Protein AF-A0A438HBS0-F1 (afdb_monomer)

Nearest PDB structures (foldseek):
  6cci-assembly1_A  TM=8.216E-01  e=2.694E-21  Arabidopsis thaliana
  6uv5-assembly1_C  TM=3.349E-01  e=3.599E+00  Homo sapiens
  6qfb-assembly2_D-3  TM=2.592E-01  e=2.214E+00  Homo sapiens
  6qfb-assembly1_A-2  TM=2.024E-01  e=2.353E+00  Homo sapiens

Sequence (304 aa):
MGNGKWVFTRGVLFIFVVVVCIGNAVGSGEKCDFFQGIWVRDETYPLYKAEECPFIEREFNCQRNGRMDDLYLKFRWQPQGCALQRFDGQDFLERFRGKSIMFIGDSLSRNQWQSLTCMLHASVPQAQYNVMRVGDVSTFTFMGGKLWKNIDMLIFNTWHWWNRRGPMQPWDYIQSGKKILKDMDRMIAFEEALTTWANWVDLNIDPTKSKVFFQGVSPSHYNKKSTLTIVKSVARAGMSLVQRTASTRRNPASFDIPGRSATGFGDGHPSMYGLGGPTGMDCSHWCLAGVPDTWNEILYNLIL

Secondary structure (DSSP, 8-state):
-------------------------PPTT----TTSEEEEE-TT--SS-GGG-TT--TTT-TTTTT----GGGSEEEEESSS-PPPP-HHHHHHHTTT-EEEEEESHHHHHHHHHHHHHHHHH-TT---EEEEETTEEEEESSSPPSSSS-SEEEEE--TTTT--GGG-S-S-EEETTEEES---HHHHHHHHHHHHHHHHHHH--TTT-EEEEE-PPP----SSSHHHHHHHHHHHHHHHHHHHHHTSSS--B--TTHHHHHT-GGGS-EEEEEEGGGEEESSS--SSSHHHHHHHHHHHTT-

Structure (mmCIF, N/CA/C/O backbone):
data_AF-A0A438HBS0-F1
#
_entry.id   AF-A0A438HBS0-F1
#
loop_
_atom_site.group_PDB
_atom_site.id
_atom_site.type_symbol
_atom_site.label_atom_id
_atom_site.label_alt_id
_atom_site.label_comp_id
_atom_site.label_asym_id
_atom_site.label_entity_id
_atom_site.label_seq_id
_atom_site.pdbx_PDB_ins_code
_atom_site.Cartn_x
_atom_site.Cartn_y
_atom_site.Cartn_z
_atom_site.occupancy
_atom_site.B_iso_or_equiv
_atom_site.auth_seq_id
_atom_site.auth_comp_id
_atom_site.auth_asym_id
_atom_site.auth_atom_id
_atom_site.pdbx_PDB_model_num
ATOM 1 N N . MET A 1 1 ? 18.012 -92.369 -19.214 1.00 46.44 1 MET A N 1
ATOM 2 C CA . MET A 1 1 ? 18.832 -91.399 -19.973 1.00 46.44 1 MET A CA 1
ATOM 3 C C . MET A 1 1 ? 17.933 -90.746 -21.007 1.00 46.44 1 MET A C 1
ATOM 5 O O . MET A 1 1 ? 17.458 -91.439 -21.893 1.00 46.44 1 MET A O 1
ATOM 9 N N . GLY A 1 2 ? 17.605 -89.465 -20.826 1.00 35.12 2 GLY A N 1
ATOM 10 C CA . GLY A 1 2 ? 16.635 -88.758 -21.663 1.00 35.12 2 GLY A CA 1
ATOM 11 C C . GLY A 1 2 ? 16.469 -87.296 -21.245 1.00 35.12 2 GLY A C 1
ATOM 12 O O . GLY A 1 2 ? 15.770 -87.005 -20.286 1.00 35.12 2 GLY A O 1
ATOM 13 N N . ASN A 1 3 ? 17.181 -86.425 -21.961 1.00 40.81 3 ASN A N 1
ATOM 14 C CA . ASN A 1 3 ? 16.898 -85.032 -22.330 1.00 40.81 3 ASN A CA 1
ATOM 15 C C . ASN A 1 3 ? 15.969 -84.171 -21.447 1.00 40.81 3 ASN A C 1
ATOM 17 O O . ASN A 1 3 ? 14.749 -84.244 -21.564 1.00 40.81 3 ASN A O 1
ATOM 21 N N . GLY A 1 4 ? 16.560 -83.200 -20.742 1.00 34.62 4 GLY A N 1
ATOM 22 C CA . GLY A 1 4 ? 15.890 -81.971 -20.301 1.00 34.62 4 GLY A CA 1
ATOM 23 C C . GLY A 1 4 ? 16.596 -80.750 -20.893 1.00 34.62 4 GLY A C 1
ATOM 24 O O . GLY A 1 4 ? 17.711 -80.426 -20.495 1.00 34.62 4 GLY A O 1
ATOM 25 N N . LYS A 1 5 ? 15.973 -80.117 -21.893 1.00 34.59 5 LYS A N 1
ATOM 26 C CA . LYS A 1 5 ? 16.457 -78.912 -22.585 1.00 34.59 5 LYS A CA 1
ATOM 27 C C . LYS A 1 5 ? 16.314 -77.679 -21.682 1.00 34.59 5 LYS A C 1
ATOM 29 O O . LYS A 1 5 ? 15.253 -77.467 -21.106 1.00 34.59 5 LYS A O 1
ATOM 34 N N . TRP A 1 6 ? 17.344 -76.835 -21.637 1.00 34.44 6 TRP A N 1
ATOM 35 C CA . TRP A 1 6 ? 17.281 -75.497 -21.044 1.00 34.44 6 TRP A CA 1
ATOM 36 C C . TRP A 1 6 ? 16.603 -74.533 -22.022 1.00 34.44 6 TRP A C 1
ATOM 38 O O . TRP A 1 6 ? 17.090 -74.334 -23.135 1.00 34.44 6 TRP A O 1
ATOM 48 N N . VAL A 1 7 ? 15.486 -73.933 -21.614 1.00 37.91 7 VAL A N 1
ATOM 49 C CA . VAL A 1 7 ? 14.831 -72.843 -22.347 1.00 37.91 7 VAL A CA 1
ATOM 50 C C . VAL A 1 7 ? 15.172 -71.537 -21.634 1.00 37.91 7 VAL A C 1
ATOM 52 O O . VAL A 1 7 ? 14.679 -71.274 -20.543 1.00 37.91 7 VAL A O 1
ATOM 55 N N . PHE A 1 8 ? 16.028 -70.716 -22.244 1.00 37.09 8 PHE A N 1
ATOM 56 C CA . PHE A 1 8 ? 16.239 -69.328 -21.830 1.00 37.09 8 PHE A CA 1
ATOM 57 C C . PHE A 1 8 ? 15.170 -68.449 -22.486 1.00 37.09 8 PHE A C 1
ATOM 59 O O . PHE A 1 8 ? 15.320 -68.010 -23.627 1.00 37.09 8 PHE A O 1
ATOM 66 N N . THR A 1 9 ? 14.081 -68.171 -21.775 1.00 41.56 9 THR A N 1
ATOM 67 C CA . THR A 1 9 ? 13.184 -67.066 -22.130 1.00 41.56 9 THR A CA 1
ATOM 68 C C . THR A 1 9 ? 13.821 -65.754 -21.684 1.00 41.56 9 THR A C 1
ATOM 70 O O . THR A 1 9 ? 14.032 -65.530 -20.494 1.00 41.56 9 THR A O 1
ATOM 73 N N . ARG A 1 10 ? 14.132 -64.879 -22.649 1.00 44.25 10 ARG A N 1
ATOM 74 C CA . ARG A 1 10 ? 14.529 -63.482 -22.420 1.00 44.25 10 ARG A CA 1
ATOM 75 C C . ARG A 1 10 ? 13.377 -62.726 -21.747 1.00 44.25 10 ARG A C 1
ATOM 77 O O . ARG A 1 10 ? 12.538 -62.142 -22.425 1.00 44.25 10 ARG A O 1
ATOM 84 N N . GLY A 1 11 ? 13.326 -62.755 -20.419 1.00 40.91 11 GLY A N 1
ATOM 85 C CA . GLY A 1 11 ? 12.479 -61.864 -19.635 1.00 40.91 11 GLY A CA 1
ATOM 86 C C . GLY A 1 11 ? 13.082 -60.463 -19.648 1.00 40.91 11 GLY A C 1
ATOM 87 O O . GLY A 1 11 ? 14.132 -60.235 -19.054 1.00 40.91 11 GLY A O 1
ATOM 88 N N . VAL A 1 12 ? 12.443 -59.533 -20.355 1.00 50.88 12 VAL A N 1
ATOM 89 C CA . VAL A 1 12 ? 12.744 -58.102 -20.248 1.00 50.88 12 VAL A CA 1
ATOM 90 C C . VAL A 1 12 ? 12.265 -57.652 -18.868 1.00 50.88 12 VAL A C 1
ATOM 92 O O . VAL A 1 12 ? 11.065 -57.620 -18.602 1.00 50.88 12 VAL A O 1
ATOM 95 N N . LEU A 1 13 ? 13.205 -57.357 -17.971 1.00 40.25 13 LEU A N 1
ATOM 96 C CA . LEU A 1 13 ? 12.916 -56.806 -16.652 1.00 40.25 13 LEU A CA 1
ATOM 97 C C . LEU A 1 13 ? 12.505 -55.335 -16.823 1.00 40.25 13 LEU A C 1
ATOM 99 O O . LEU A 1 13 ? 13.357 -54.454 -16.928 1.00 40.25 13 LEU A O 1
ATOM 103 N N . PHE A 1 14 ? 11.202 -55.060 -16.882 1.00 39.47 14 PHE A N 1
ATOM 104 C CA . PHE A 1 14 ? 10.689 -53.696 -16.758 1.00 39.47 14 PHE A CA 1
ATOM 105 C C . PHE A 1 14 ? 10.853 -53.249 -15.303 1.00 39.47 14 PHE A C 1
ATOM 107 O O . PHE A 1 14 ? 10.040 -53.575 -14.440 1.00 39.47 14 PHE A O 1
ATOM 114 N N . ILE A 1 15 ? 11.929 -52.514 -15.022 1.00 42.03 15 ILE A N 1
ATOM 115 C CA . ILE A 1 15 ? 12.064 -51.769 -13.772 1.00 42.03 15 ILE A CA 1
ATOM 116 C C . ILE A 1 15 ? 11.062 -50.614 -13.851 1.00 42.03 15 ILE A C 1
ATOM 118 O O . ILE A 1 15 ? 11.329 -49.581 -14.461 1.00 42.03 15 ILE A O 1
ATOM 122 N N . PHE A 1 16 ? 9.886 -50.799 -13.254 1.00 37.78 16 PHE A N 1
ATOM 123 C CA . PHE A 1 16 ? 9.015 -49.681 -12.919 1.00 37.78 16 PHE A CA 1
ATOM 124 C C . PHE A 1 16 ? 9.726 -48.861 -11.843 1.00 37.78 16 PHE A C 1
ATOM 126 O O . PHE A 1 16 ? 9.703 -49.205 -10.662 1.00 37.78 16 PHE A O 1
ATOM 133 N N . VAL A 1 17 ? 10.388 -47.778 -12.251 1.00 40.00 17 VAL A N 1
ATOM 134 C CA . VAL A 1 17 ? 10.785 -46.723 -11.320 1.00 40.00 17 VAL A CA 1
ATOM 135 C C . VAL A 1 17 ? 9.493 -46.050 -10.877 1.00 40.00 17 VAL A C 1
ATOM 137 O O . VAL A 1 17 ? 8.983 -45.144 -11.532 1.00 40.00 17 VAL A O 1
ATOM 140 N N . VAL A 1 18 ? 8.920 -46.539 -9.779 1.00 40.22 18 VAL A N 1
ATOM 141 C CA . VAL A 1 18 ? 7.910 -45.786 -9.046 1.00 40.22 18 VAL A CA 1
ATOM 142 C C . VAL A 1 18 ? 8.648 -44.589 -8.466 1.00 40.22 18 VAL A C 1
ATOM 144 O O . VAL A 1 18 ? 9.358 -44.703 -7.468 1.00 40.22 18 VAL A O 1
ATOM 147 N N . VAL A 1 19 ? 8.524 -43.440 -9.129 1.00 44.50 19 VAL A N 1
ATOM 148 C CA . VAL A 1 19 ? 8.853 -42.154 -8.521 1.00 44.50 19 VAL A CA 1
ATOM 149 C C . VAL A 1 19 ? 7.840 -41.967 -7.401 1.00 44.50 19 VAL A C 1
ATOM 151 O O . VAL A 1 19 ? 6.733 -41.473 -7.605 1.00 44.50 19 VAL A O 1
ATOM 154 N N . VAL A 1 20 ? 8.196 -42.436 -6.207 1.00 39.03 20 VAL A N 1
ATOM 155 C CA . VAL A 1 20 ? 7.516 -42.025 -4.989 1.00 39.03 20 VAL A CA 1
ATOM 156 C C . VAL A 1 20 ? 7.881 -40.559 -4.821 1.00 39.03 20 VAL A C 1
ATOM 158 O O . VAL A 1 20 ? 8.965 -40.223 -4.347 1.00 39.03 20 VAL A O 1
ATOM 161 N N . CYS A 1 21 ? 6.989 -39.674 -5.261 1.00 37.84 21 CYS A N 1
ATOM 162 C CA . CYS A 1 21 ? 6.981 -38.309 -4.774 1.00 37.84 21 CYS A CA 1
ATOM 163 C C . CYS A 1 21 ? 6.774 -38.412 -3.265 1.00 37.84 21 CYS A C 1
ATOM 165 O O . CYS A 1 21 ? 5.649 -38.589 -2.798 1.00 37.84 21 CYS A O 1
ATOM 167 N N . ILE A 1 22 ? 7.863 -38.339 -2.502 1.00 42.00 22 ILE A N 1
ATOM 168 C CA . ILE A 1 22 ? 7.792 -38.034 -1.079 1.00 42.00 22 ILE A CA 1
ATOM 169 C C . ILE A 1 22 ? 7.344 -36.575 -1.023 1.00 42.00 22 ILE A C 1
ATOM 171 O O . ILE A 1 22 ? 8.145 -35.649 -0.927 1.00 42.00 22 ILE A O 1
ATOM 175 N N . GLY A 1 23 ? 6.039 -36.360 -1.188 1.00 39.31 23 GLY A N 1
ATOM 176 C CA . GLY A 1 23 ? 5.413 -35.142 -0.727 1.00 39.31 23 GLY A CA 1
ATOM 177 C C . GLY A 1 23 ? 5.662 -35.116 0.767 1.00 39.31 23 GLY A C 1
ATOM 178 O O . GLY A 1 23 ? 5.167 -35.985 1.485 1.00 39.31 23 GLY A O 1
ATOM 179 N N . ASN A 1 24 ? 6.480 -34.172 1.228 1.00 40.44 24 ASN A N 1
ATOM 180 C CA . ASN A 1 24 ? 6.521 -33.860 2.644 1.00 40.44 24 ASN A CA 1
ATOM 181 C C . ASN A 1 24 ? 5.076 -33.604 3.062 1.00 40.44 24 ASN A C 1
ATOM 183 O O . ASN A 1 24 ? 4.442 -32.670 2.567 1.00 40.44 24 ASN A O 1
ATOM 187 N N . ALA A 1 25 ? 4.550 -34.475 3.920 1.00 36.75 25 ALA A N 1
ATOM 188 C CA . ALA A 1 25 ? 3.319 -34.213 4.629 1.00 36.75 25 ALA A CA 1
ATOM 189 C C . ALA A 1 25 ? 3.544 -32.904 5.390 1.00 36.75 25 ALA A C 1
ATOM 191 O O . ALA A 1 25 ? 4.298 -32.857 6.362 1.00 36.75 25 ALA A O 1
ATOM 192 N N . VAL A 1 26 ? 2.966 -31.820 4.871 1.00 43.41 26 VAL A N 1
ATOM 193 C CA . VAL A 1 26 ? 2.903 -30.540 5.566 1.00 43.41 26 VAL A CA 1
ATOM 194 C C . VAL A 1 26 ? 2.172 -30.820 6.868 1.00 43.41 26 VAL A C 1
ATOM 196 O O . VAL A 1 26 ? 1.048 -31.326 6.857 1.00 43.41 26 VAL A O 1
ATOM 199 N N . GLY A 1 27 ? 2.860 -30.565 7.979 1.00 36.34 27 GLY A N 1
ATOM 200 C CA . GLY A 1 27 ? 2.301 -30.705 9.312 1.00 36.34 27 GLY A CA 1
ATOM 201 C C . GLY A 1 27 ? 0.945 -30.013 9.386 1.00 36.34 27 GLY A C 1
ATOM 202 O O . GLY A 1 27 ? 0.775 -28.868 8.969 1.00 36.34 27 GLY A O 1
ATOM 203 N N . SER A 1 28 ? -0.036 -30.744 9.895 1.00 41.75 28 SER A N 1
ATOM 204 C CA . SER A 1 28 ? -1.363 -30.237 10.192 1.00 41.75 28 SER A CA 1
ATOM 205 C C . SER A 1 28 ? -1.283 -29.073 11.187 1.00 41.75 28 SER A C 1
ATOM 207 O O . SER A 1 28 ? -0.906 -29.286 12.338 1.00 41.75 28 SER A O 1
ATOM 209 N N . GLY A 1 29 ? -1.713 -27.877 10.770 1.00 46.31 29 GLY A N 1
ATOM 210 C CA . GLY A 1 29 ? -2.336 -26.907 11.679 1.00 46.31 29 GLY A CA 1
ATOM 211 C C . GLY A 1 29 ? -1.649 -25.560 11.916 1.00 46.31 29 GLY A C 1
ATOM 212 O O . GLY A 1 29 ? -2.247 -24.736 12.603 1.00 46.31 29 GLY A O 1
ATOM 213 N N . GLU A 1 30 ? -0.472 -25.270 11.356 1.00 54.22 30 GLU A N 1
ATOM 214 C CA . GLU A 1 30 ? 0.089 -23.912 11.441 1.00 54.22 30 GLU A CA 1
ATOM 215 C C . GLU A 1 30 ? -0.383 -23.056 10.259 1.00 54.22 30 GLU A C 1
ATOM 217 O O . GLU A 1 30 ? -0.096 -23.328 9.093 1.00 54.22 30 GLU A O 1
ATOM 222 N N . LYS A 1 31 ? -1.157 -22.010 10.568 1.00 74.81 31 LYS A N 1
ATOM 223 C CA . LYS A 1 31 ? -1.549 -20.963 9.618 1.00 74.81 31 LYS A CA 1
ATOM 224 C C . LYS A 1 31 ? -0.273 -20.355 9.025 1.00 74.81 31 LYS A C 1
ATOM 226 O O . LYS A 1 31 ? 0.565 -19.882 9.787 1.00 74.81 31 LYS A O 1
ATOM 231 N N . CYS A 1 32 ? -0.125 -20.370 7.697 1.00 83.69 32 CYS A N 1
ATOM 232 C CA . CYS A 1 32 ? 1.087 -19.843 7.072 1.00 83.69 32 CYS A CA 1
ATOM 233 C C . CYS A 1 32 ? 1.289 -18.364 7.422 1.00 83.69 32 CYS A C 1
ATOM 235 O O . CYS A 1 32 ? 0.385 -17.542 7.251 1.00 83.69 32 CYS A O 1
ATOM 237 N N . ASP A 1 33 ? 2.490 -18.034 7.886 1.00 85.50 33 ASP A N 1
ATOM 238 C CA . ASP A 1 33 ? 2.918 -16.658 8.087 1.00 85.50 33 ASP A CA 1
ATOM 239 C C . ASP A 1 33 ? 3.416 -16.077 6.756 1.00 85.50 33 ASP A C 1
ATOM 241 O O . ASP A 1 33 ? 4.565 -16.267 6.355 1.00 85.50 33 ASP A O 1
ATOM 245 N N . PHE A 1 34 ? 2.542 -15.348 6.058 1.00 86.81 34 PHE A N 1
ATOM 246 C CA . PHE A 1 34 ? 2.878 -14.701 4.786 1.00 86.81 34 PHE A CA 1
ATOM 247 C C . PHE A 1 34 ? 3.923 -13.585 4.913 1.00 86.81 34 PHE A C 1
ATOM 249 O O . PHE A 1 34 ? 4.456 -13.126 3.901 1.00 86.81 34 PHE A O 1
ATOM 256 N N . PHE A 1 35 ? 4.235 -13.142 6.128 1.00 84.38 35 PHE A N 1
ATOM 257 C CA . PHE A 1 35 ? 5.082 -11.982 6.380 1.00 84.38 35 PHE A CA 1
ATOM 258 C C . PHE A 1 35 ? 6.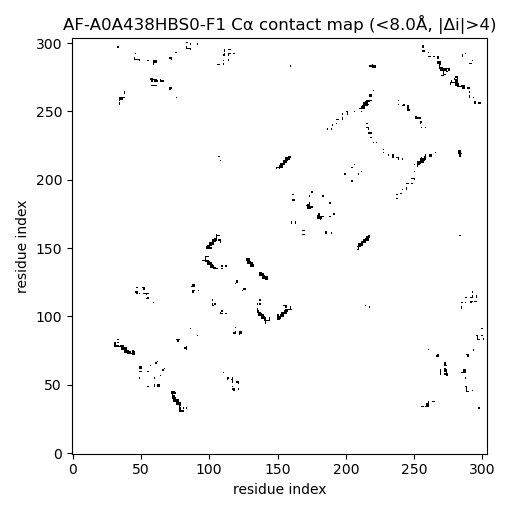531 -12.368 6.689 1.00 84.38 35 PHE A C 1
ATOM 260 O O . PHE A 1 35 ? 7.397 -11.499 6.757 1.00 84.38 35 PHE A O 1
ATOM 267 N N . GLN A 1 36 ? 6.838 -13.661 6.822 1.00 84.19 36 GLN A N 1
ATOM 268 C CA . GLN A 1 36 ? 8.200 -14.172 6.977 1.00 84.19 36 GLN A CA 1
ATOM 269 C C . GLN A 1 36 ? 8.622 -14.946 5.739 1.00 84.19 36 GLN A C 1
ATOM 271 O O . GLN A 1 36 ? 7.978 -15.915 5.364 1.00 84.19 36 GLN A O 1
ATOM 276 N N . GLY A 1 37 ? 9.711 -14.525 5.098 1.00 88.06 37 GLY A N 1
ATOM 277 C CA . GLY A 1 37 ? 10.105 -15.074 3.809 1.00 88.06 37 GLY A CA 1
ATOM 278 C C . GLY A 1 37 ? 11.353 -14.425 3.231 1.00 88.06 37 GLY A C 1
ATOM 279 O O . GLY A 1 37 ? 12.076 -13.696 3.917 1.00 88.06 37 GLY A O 1
ATOM 280 N N . ILE A 1 38 ? 11.595 -14.715 1.956 1.00 89.81 38 ILE A N 1
ATOM 281 C CA . ILE A 1 38 ? 12.721 -14.196 1.179 1.00 89.81 38 ILE A CA 1
ATOM 282 C C . ILE A 1 38 ? 12.255 -13.719 -0.198 1.00 89.81 38 ILE A C 1
ATOM 284 O O . ILE A 1 38 ? 11.245 -14.184 -0.727 1.00 89.81 38 ILE A O 1
ATOM 288 N N . TRP A 1 39 ? 13.022 -12.812 -0.801 1.00 90.88 39 TRP A N 1
ATOM 289 C CA . TRP A 1 39 ? 12.851 -12.459 -2.206 1.00 90.88 39 TRP A CA 1
ATOM 290 C C . TRP A 1 39 ? 13.511 -13.509 -3.088 1.00 90.88 39 TRP A C 1
ATOM 292 O O . TRP A 1 39 ? 14.685 -13.834 -2.911 1.00 90.88 39 TRP A O 1
ATOM 302 N N . VAL A 1 40 ? 12.750 -14.026 -4.046 1.00 93.06 40 VAL A N 1
ATOM 303 C CA . VAL A 1 40 ? 13.208 -15.024 -5.010 1.00 93.06 40 VAL A CA 1
ATOM 304 C C . VAL A 1 40 ? 13.050 -14.444 -6.400 1.00 93.06 40 VAL A C 1
ATOM 306 O O . VAL A 1 40 ? 12.034 -13.824 -6.715 1.00 93.06 40 VAL A O 1
ATOM 309 N N . ARG A 1 41 ? 14.076 -14.632 -7.228 1.00 94.31 41 ARG A N 1
ATOM 310 C CA . ARG A 1 41 ? 14.051 -14.193 -8.618 1.00 94.31 41 ARG A CA 1
ATOM 311 C C . ARG A 1 41 ? 13.005 -14.990 -9.399 1.00 94.31 41 ARG A C 1
ATOM 313 O O . ARG A 1 41 ? 12.988 -16.216 -9.320 1.00 94.31 41 ARG A O 1
ATOM 320 N N . ASP A 1 42 ? 12.165 -14.294 -10.151 1.00 95.31 42 ASP A N 1
ATOM 321 C CA . ASP A 1 42 ? 11.115 -14.869 -10.984 1.00 95.31 42 ASP A CA 1
ATOM 322 C C . ASP A 1 42 ? 10.950 -14.036 -12.262 1.00 95.31 42 ASP A C 1
ATOM 324 O O . ASP A 1 42 ? 10.596 -12.858 -12.227 1.00 95.31 42 ASP A O 1
ATOM 328 N N . GLU A 1 43 ? 11.223 -14.661 -13.406 1.00 95.88 43 GLU A N 1
ATOM 329 C CA . GLU A 1 43 ? 11.212 -13.997 -14.715 1.00 95.88 43 GLU A CA 1
ATOM 330 C C . GLU A 1 43 ? 9.806 -13.673 -15.217 1.00 95.88 43 GLU A C 1
ATOM 332 O O . GLU A 1 43 ? 9.642 -12.858 -16.126 1.00 95.88 43 GLU A O 1
ATOM 337 N N . THR A 1 44 ? 8.787 -14.295 -14.621 1.00 95.12 44 THR A N 1
ATOM 338 C CA . THR A 1 44 ? 7.383 -14.041 -14.948 1.00 95.12 44 THR A CA 1
ATOM 339 C C . THR A 1 44 ? 6.858 -12.742 -14.331 1.00 95.12 44 THR A C 1
ATOM 341 O O . THR A 1 44 ? 5.704 -12.394 -14.571 1.00 95.12 44 THR A O 1
ATOM 344 N N . TYR A 1 45 ? 7.660 -12.044 -13.521 1.00 95.31 45 TYR A N 1
ATOM 345 C CA . TYR A 1 45 ? 7.360 -10.711 -12.996 1.00 95.31 45 TYR A CA 1
ATOM 346 C C . TYR A 1 45 ? 7.944 -9.614 -13.911 1.00 95.31 45 TYR A C 1
ATOM 348 O O . TYR A 1 45 ? 8.904 -9.866 -14.652 1.00 95.31 45 TYR A O 1
ATOM 356 N N . PRO A 1 46 ? 7.396 -8.386 -13.899 1.00 96.00 46 PRO A N 1
ATOM 357 C CA . PRO A 1 46 ? 6.271 -7.920 -13.079 1.00 96.00 46 PRO A CA 1
ATOM 358 C C . PRO A 1 46 ? 4.913 -8.453 -13.562 1.00 96.00 46 PRO A C 1
ATOM 360 O O . PRO A 1 46 ? 4.790 -8.954 -14.677 1.00 96.00 46 PRO A O 1
ATOM 363 N N . LEU A 1 47 ? 3.879 -8.328 -12.723 1.00 94.62 47 LEU A N 1
ATOM 364 C CA . LEU A 1 47 ? 2.509 -8.760 -13.050 1.00 94.62 47 LEU A CA 1
ATOM 365 C C . LEU A 1 47 ? 1.848 -7.905 -14.144 1.00 94.62 47 LEU A C 1
ATOM 367 O O . LEU A 1 47 ? 0.871 -8.326 -14.756 1.00 94.62 47 LEU A O 1
ATOM 371 N N . TYR A 1 48 ? 2.375 -6.706 -14.378 1.00 95.38 48 TYR A N 1
ATOM 372 C CA . TYR A 1 48 ? 1.929 -5.769 -15.399 1.00 95.38 48 TYR A CA 1
ATOM 373 C C . TYR A 1 48 ? 3.083 -4.840 -15.786 1.00 95.38 48 TYR A C 1
ATOM 375 O O . TYR A 1 48 ? 4.056 -4.697 -15.042 1.00 95.38 48 TYR A O 1
ATOM 383 N N . LYS A 1 49 ? 2.970 -4.172 -16.937 1.00 92.75 49 LYS A N 1
ATOM 384 C CA . LYS A 1 49 ? 3.912 -3.119 -17.328 1.00 92.75 49 LYS A CA 1
ATOM 385 C C . LYS A 1 49 ? 3.441 -1.765 -16.823 1.00 92.75 49 LYS A C 1
ATOM 387 O O . LYS A 1 49 ? 2.295 -1.376 -17.045 1.00 92.75 49 LYS A O 1
ATOM 392 N N . ALA A 1 50 ? 4.329 -1.040 -16.153 1.00 92.06 50 ALA A N 1
ATOM 393 C CA . ALA A 1 50 ? 4.021 0.255 -15.554 1.00 92.06 50 ALA A CA 1
ATOM 394 C C . ALA A 1 50 ? 3.548 1.287 -16.590 1.00 92.06 50 ALA A C 1
ATOM 396 O O . ALA A 1 50 ? 2.678 2.111 -16.317 1.00 92.06 50 ALA A O 1
ATOM 397 N N . GLU A 1 51 ? 4.104 1.222 -17.796 1.00 87.69 51 GLU A N 1
ATOM 398 C CA . GLU A 1 51 ? 3.831 2.134 -18.904 1.00 87.69 51 GLU A CA 1
ATOM 399 C C . GLU A 1 51 ? 2.414 1.970 -19.461 1.00 87.69 51 GLU A C 1
ATOM 401 O O . GLU A 1 51 ? 1.854 2.921 -20.004 1.00 87.69 51 GLU A O 1
ATOM 406 N N . GLU A 1 52 ? 1.837 0.776 -19.317 1.00 90.38 52 GLU A N 1
ATOM 407 C CA . GLU A 1 52 ? 0.498 0.432 -19.800 1.00 90.38 52 GLU A CA 1
ATOM 408 C C . GLU A 1 52 ? -0.593 0.835 -18.788 1.00 90.38 52 GLU A C 1
ATOM 410 O O . GLU A 1 52 ? -1.771 0.876 -19.136 1.00 90.38 52 GLU A O 1
ATOM 415 N N . CYS A 1 53 ? -0.227 1.179 -17.546 1.00 92.31 53 CYS A N 1
ATOM 416 C CA . CYS A 1 53 ? -1.187 1.564 -16.517 1.00 92.31 53 CYS A CA 1
ATOM 417 C C . CYS A 1 53 ? -1.419 3.090 -16.458 1.00 92.31 53 CYS A C 1
ATOM 419 O O . CYS A 1 53 ? -0.491 3.847 -16.156 1.00 92.31 53 CYS A O 1
ATOM 421 N N . PRO A 1 54 ? -2.663 3.577 -16.635 1.00 90.44 54 PRO A N 1
ATOM 422 C CA . PRO A 1 54 ? -2.956 5.012 -16.643 1.00 90.44 54 PRO A CA 1
ATOM 423 C C . PRO A 1 54 ? -3.048 5.644 -15.242 1.00 90.44 54 PRO A C 1
ATOM 425 O O . PRO A 1 54 ? -3.167 6.863 -15.137 1.00 90.44 54 PRO A O 1
ATOM 428 N N . PHE A 1 55 ? -3.009 4.847 -14.168 1.00 90.19 55 PHE A N 1
ATOM 429 C CA . PHE A 1 55 ? -3.206 5.319 -12.788 1.00 90.19 55 PHE A CA 1
ATOM 430 C C . PHE A 1 55 ? -1.918 5.706 -12.068 1.00 90.19 55 PHE A C 1
ATOM 432 O O . PHE A 1 55 ? -1.996 6.297 -10.993 1.00 90.19 55 PHE A O 1
ATOM 439 N N . ILE A 1 56 ? -0.755 5.354 -12.629 1.00 94.00 56 ILE A N 1
ATOM 440 C CA . ILE A 1 56 ? 0.527 5.564 -11.959 1.00 94.00 56 ILE A CA 1
ATOM 441 C C . ILE A 1 56 ? 0.915 7.038 -12.041 1.00 94.00 56 ILE A C 1
ATOM 443 O O . ILE A 1 56 ? 1.246 7.559 -13.109 1.00 94.00 56 ILE A O 1
ATOM 447 N N . GLU A 1 57 ? 0.913 7.695 -10.889 1.00 94.25 57 GLU A N 1
ATOM 448 C CA . GLU A 1 57 ? 1.405 9.053 -10.721 1.00 94.25 57 GLU A CA 1
ATOM 449 C C . GLU A 1 57 ? 2.925 9.124 -10.931 1.00 94.25 57 GLU A C 1
ATOM 451 O O . GLU A 1 57 ? 3.665 8.142 -10.814 1.00 94.25 57 GLU A O 1
ATOM 456 N N . ARG A 1 58 ? 3.410 10.327 -11.246 1.00 93.50 58 ARG A N 1
ATOM 457 C CA . ARG A 1 58 ? 4.800 10.548 -11.653 1.00 93.50 58 ARG A CA 1
ATOM 458 C C . ARG A 1 58 ? 5.801 10.062 -10.603 1.00 93.50 58 ARG A C 1
ATOM 460 O O . ARG A 1 58 ? 6.802 9.484 -10.989 1.00 93.50 58 ARG A O 1
ATOM 467 N N . GLU A 1 59 ? 5.555 10.260 -9.311 1.00 93.69 59 GLU A N 1
ATOM 468 C CA . GLU A 1 59 ? 6.424 9.812 -8.207 1.00 93.69 59 GLU A CA 1
ATOM 469 C C . GLU A 1 59 ? 6.763 8.320 -8.233 1.00 93.69 59 GLU A C 1
ATOM 471 O O . GLU A 1 59 ? 7.834 7.946 -7.760 1.00 93.69 59 GLU A O 1
ATOM 476 N N . PHE A 1 60 ? 5.865 7.481 -8.751 1.00 96.00 60 PHE A N 1
ATOM 477 C CA . PHE A 1 60 ? 5.993 6.026 -8.684 1.00 96.00 60 PHE A CA 1
ATOM 478 C C . PHE A 1 60 ? 6.342 5.395 -10.041 1.00 96.00 60 PHE A C 1
ATOM 480 O O . PHE A 1 60 ? 6.721 4.225 -10.094 1.00 96.00 60 PHE A O 1
ATOM 487 N N . ASN A 1 61 ? 6.252 6.152 -11.142 1.00 95.31 61 ASN A N 1
ATOM 488 C CA . ASN A 1 61 ? 6.473 5.653 -12.501 1.00 95.31 61 ASN A CA 1
ATOM 489 C C . ASN A 1 61 ? 7.954 5.719 -12.926 1.00 95.31 61 ASN A C 1
ATOM 491 O O . ASN A 1 61 ? 8.356 6.517 -13.775 1.00 95.31 61 ASN A O 1
ATOM 495 N N . CYS A 1 62 ? 8.786 4.882 -12.308 1.00 95.69 62 CYS A N 1
ATOM 496 C CA . CYS A 1 62 ? 10.243 4.950 -12.442 1.00 95.69 62 CYS A CA 1
ATOM 497 C C . CYS A 1 62 ? 10.752 4.742 -13.874 1.00 95.69 62 CYS A C 1
ATOM 499 O O . CYS A 1 62 ? 11.608 5.499 -14.330 1.00 95.69 62 CYS A O 1
ATOM 501 N N . GLN A 1 63 ? 10.226 3.745 -14.592 1.00 94.31 63 GLN A N 1
ATOM 502 C CA . GLN A 1 63 ? 10.632 3.463 -15.973 1.00 94.31 63 GLN A CA 1
ATOM 503 C C . GLN A 1 63 ? 10.287 4.638 -16.898 1.00 94.31 63 GLN A C 1
ATOM 505 O O . GLN A 1 63 ? 11.147 5.122 -17.634 1.00 94.31 63 GLN A O 1
ATOM 510 N N . ARG A 1 64 ? 9.075 5.204 -16.775 1.00 93.50 64 ARG A N 1
ATOM 511 C CA . ARG A 1 64 ? 8.672 6.405 -17.529 1.00 93.50 64 ARG A CA 1
ATOM 512 C C . ARG A 1 64 ? 9.502 7.640 -17.177 1.00 93.50 64 ARG A C 1
ATOM 514 O O . ARG A 1 64 ? 9.676 8.517 -18.019 1.00 93.50 64 ARG A O 1
ATOM 521 N N . ASN A 1 65 ? 10.040 7.696 -15.962 1.00 94.94 65 ASN A N 1
ATOM 522 C CA . ASN A 1 65 ? 10.965 8.740 -15.527 1.00 94.94 65 ASN A CA 1
ATOM 523 C C . ASN A 1 65 ? 12.426 8.478 -15.941 1.00 94.94 65 ASN A C 1
ATOM 525 O O . ASN A 1 65 ? 13.312 9.229 -15.535 1.00 94.94 65 ASN A O 1
ATOM 529 N N . GLY A 1 66 ? 12.689 7.453 -16.756 1.00 94.50 66 GLY A N 1
ATOM 530 C CA . GLY A 1 66 ? 14.000 7.186 -17.350 1.00 94.50 66 GLY A CA 1
ATOM 531 C C . GLY A 1 66 ? 14.855 6.165 -16.600 1.00 94.50 66 GLY A C 1
ATOM 532 O O . GLY A 1 66 ? 16.040 6.036 -16.910 1.00 94.50 66 GLY A O 1
ATOM 533 N N . ARG A 1 67 ? 14.296 5.431 -15.629 1.00 95.25 67 ARG A N 1
ATOM 534 C CA . ARG A 1 67 ? 15.003 4.317 -14.986 1.00 95.25 67 ARG A CA 1
ATOM 535 C C . ARG A 1 67 ? 15.168 3.169 -15.975 1.00 95.25 67 ARG A C 1
ATOM 537 O O . ARG A 1 67 ? 14.175 2.544 -16.321 1.00 95.25 67 ARG A O 1
ATOM 544 N N . MET A 1 68 ? 16.401 2.885 -16.392 1.00 94.06 68 MET A N 1
ATOM 545 C CA . MET A 1 68 ? 16.687 1.857 -17.404 1.00 94.06 68 MET A CA 1
ATOM 546 C C . MET A 1 68 ? 16.907 0.452 -16.836 1.00 94.06 68 MET A C 1
ATOM 548 O O . MET A 1 68 ? 16.704 -0.522 -17.552 1.00 94.06 68 MET A O 1
ATOM 552 N N . ASP A 1 69 ? 17.359 0.323 -15.586 1.00 94.38 69 ASP A N 1
ATOM 553 C CA . ASP A 1 69 ? 17.487 -0.990 -14.956 1.00 94.38 69 ASP A CA 1
ATOM 554 C C . ASP A 1 69 ? 16.100 -1.562 -14.639 1.00 94.38 69 ASP A C 1
ATOM 556 O O . ASP A 1 69 ? 15.209 -0.830 -14.215 1.00 94.38 69 ASP A O 1
ATOM 560 N N . ASP A 1 70 ? 15.912 -2.865 -14.838 1.00 93.12 70 ASP A N 1
ATOM 561 C CA . ASP A 1 70 ? 14.632 -3.562 -14.656 1.00 93.12 70 ASP A CA 1
ATOM 562 C C . ASP A 1 70 ? 14.743 -4.797 -13.747 1.00 93.12 70 ASP A C 1
ATOM 564 O O . ASP A 1 70 ? 13.737 -5.416 -13.406 1.00 93.12 70 ASP A O 1
ATOM 568 N N . LEU A 1 71 ? 15.954 -5.146 -13.295 1.00 93.69 71 LEU A N 1
ATOM 569 C CA . LEU A 1 71 ? 16.199 -6.333 -12.472 1.00 93.69 71 LEU A CA 1
ATOM 570 C C . LEU A 1 71 ? 15.371 -6.322 -11.178 1.00 93.69 71 LEU A C 1
ATOM 572 O O . LEU A 1 71 ? 14.937 -7.377 -10.719 1.00 93.69 71 LEU A O 1
ATOM 576 N N . TYR A 1 72 ? 15.102 -5.139 -10.616 1.00 91.69 72 TYR A N 1
ATOM 577 C CA . TYR A 1 72 ? 14.264 -4.985 -9.424 1.00 91.69 72 TYR A CA 1
ATOM 578 C C . TYR A 1 72 ? 12.800 -5.413 -9.651 1.00 91.69 72 TYR A C 1
ATOM 580 O O . TYR A 1 72 ? 12.083 -5.678 -8.691 1.00 91.69 72 TYR A O 1
ATOM 588 N N . LEU A 1 73 ? 12.354 -5.522 -10.905 1.00 94.81 73 LEU A N 1
ATOM 589 C CA . LEU A 1 73 ? 11.021 -6.004 -11.269 1.00 94.81 73 LEU A CA 1
ATOM 590 C C . LEU A 1 73 ? 10.938 -7.535 -11.315 1.00 94.81 73 LEU A C 1
ATOM 592 O O . LEU A 1 73 ? 9.848 -8.076 -11.455 1.00 94.81 73 LEU A O 1
ATOM 596 N N . LYS A 1 74 ? 12.071 -8.245 -11.236 1.00 95.94 74 LYS A N 1
ATOM 597 C CA . LYS A 1 74 ? 12.169 -9.701 -11.447 1.00 95.94 74 LYS A CA 1
ATOM 598 C C . LYS A 1 74 ? 12.185 -10.497 -10.151 1.00 95.94 74 LYS A C 1
ATOM 600 O O . LYS A 1 74 ? 12.806 -11.555 -10.084 1.00 95.94 74 LYS A O 1
ATOM 605 N N . PHE A 1 75 ? 11.552 -9.981 -9.102 1.00 93.06 75 PHE A N 1
ATOM 606 C CA . PHE A 1 75 ? 11.531 -10.617 -7.792 1.00 93.06 75 PHE A CA 1
ATOM 607 C C . PHE A 1 75 ? 10.111 -10.759 -7.273 1.00 93.06 75 PHE A C 1
ATOM 609 O O . PHE A 1 75 ? 9.316 -9.826 -7.333 1.00 93.06 75 PHE A O 1
ATOM 616 N N . ARG A 1 76 ? 9.842 -11.923 -6.685 1.00 93.25 76 ARG A N 1
ATOM 617 C CA . ARG A 1 76 ? 8.621 -12.205 -5.938 1.00 93.25 76 ARG A CA 1
ATOM 618 C C . ARG A 1 76 ? 8.939 -12.568 -4.501 1.00 93.25 76 ARG A C 1
ATOM 620 O O . ARG A 1 76 ? 10.021 -13.077 -4.194 1.00 93.25 76 ARG A O 1
ATOM 627 N N . TRP A 1 77 ? 7.978 -12.344 -3.620 1.00 93.19 77 TRP A N 1
ATOM 628 C CA . TRP A 1 77 ? 8.090 -12.756 -2.230 1.00 93.19 77 TRP A CA 1
ATOM 629 C C . TRP A 1 77 ? 7.723 -14.230 -2.063 1.00 93.19 77 TRP A C 1
ATOM 631 O O . TRP A 1 77 ? 6.711 -14.702 -2.580 1.00 93.19 77 TRP A O 1
ATOM 641 N N . GLN A 1 78 ? 8.553 -14.962 -1.329 1.00 92.75 78 GLN A N 1
ATOM 642 C CA . GLN A 1 78 ? 8.348 -16.366 -1.005 1.00 92.75 78 GLN A CA 1
ATOM 643 C C . GLN A 1 78 ? 8.279 -16.513 0.518 1.00 92.75 78 GLN A C 1
ATOM 645 O O . GLN A 1 78 ? 9.331 -16.475 1.168 1.00 92.75 78 GLN A O 1
ATOM 650 N N . PRO A 1 79 ? 7.075 -16.695 1.096 1.00 91.19 79 PRO A N 1
ATOM 651 C CA . PRO A 1 79 ? 6.937 -17.022 2.505 1.00 91.19 79 PRO A CA 1
ATOM 652 C C . PRO A 1 79 ? 7.675 -18.309 2.872 1.00 91.19 79 PRO A C 1
ATOM 654 O O . PRO A 1 79 ? 7.851 -19.217 2.051 1.00 91.19 79 PRO A O 1
ATOM 657 N N . GLN A 1 80 ? 8.094 -18.395 4.127 1.00 89.62 80 GLN A N 1
ATOM 658 C CA . GLN A 1 80 ? 8.672 -19.597 4.698 1.00 89.62 80 GLN A CA 1
ATOM 659 C C . GLN A 1 80 ? 7.549 -20.593 5.005 1.00 89.62 80 GLN A C 1
ATOM 661 O O . GLN A 1 80 ? 6.590 -20.274 5.697 1.00 89.62 80 GLN A O 1
ATOM 666 N N . GLY A 1 81 ? 7.666 -21.818 4.494 1.00 87.19 81 GLY A N 1
ATOM 667 C CA . GLY A 1 81 ? 6.725 -22.899 4.806 1.00 87.19 81 GLY A CA 1
ATOM 668 C C . GLY A 1 81 ? 5.440 -22.929 3.971 1.00 87.19 81 GLY A C 1
ATOM 669 O O . GLY A 1 81 ? 4.683 -23.887 4.090 1.00 87.19 81 GLY A O 1
ATOM 670 N N . CYS A 1 82 ? 5.201 -21.958 3.083 1.00 90.75 82 CYS A N 1
ATOM 671 C CA . CYS A 1 82 ? 4.128 -22.037 2.087 1.00 90.75 82 CYS A CA 1
ATOM 672 C C . CYS A 1 82 ? 4.435 -21.204 0.836 1.00 90.75 82 CYS A C 1
ATOM 674 O O . CYS A 1 82 ? 5.391 -20.434 0.811 1.00 90.75 82 CYS A O 1
ATOM 676 N N . ALA A 1 83 ? 3.614 -21.347 -0.205 1.00 90.31 83 ALA A N 1
ATOM 677 C CA . ALA A 1 83 ? 3.653 -20.501 -1.393 1.00 90.31 83 ALA A CA 1
ATOM 678 C C . ALA A 1 83 ? 2.456 -19.545 -1.408 1.00 90.31 83 ALA A C 1
ATO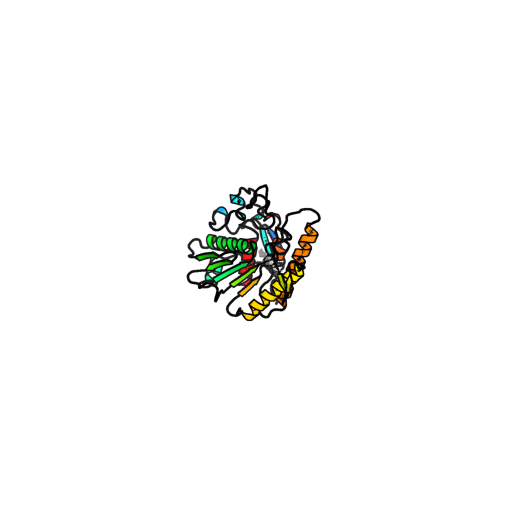M 680 O O . ALA A 1 83 ? 1.348 -19.939 -1.047 1.00 90.31 83 ALA A O 1
ATOM 681 N N . LEU A 1 84 ? 2.685 -18.308 -1.855 1.00 90.69 84 LEU A N 1
ATOM 682 C CA . LEU A 1 84 ? 1.594 -17.399 -2.196 1.00 90.69 84 LEU A CA 1
ATOM 683 C C . LEU A 1 84 ? 0.948 -17.857 -3.501 1.00 90.69 84 LEU A C 1
ATOM 685 O O . LEU A 1 84 ? 1.645 -18.189 -4.462 1.00 90.69 84 LEU A O 1
ATOM 689 N N . GLN A 1 85 ? -0.380 -17.829 -3.542 1.00 93.44 85 GLN A N 1
ATOM 690 C CA . GLN A 1 85 ? -1.112 -17.848 -4.798 1.00 93.44 85 GLN A CA 1
ATOM 691 C C . GLN A 1 85 ? -0.797 -16.567 -5.560 1.00 93.44 85 GLN A C 1
ATOM 693 O O . GLN A 1 85 ? -0.852 -15.471 -4.993 1.00 93.44 85 GLN A O 1
ATOM 698 N N . ARG A 1 86 ? -0.466 -16.718 -6.842 1.00 94.56 86 ARG A N 1
ATOM 699 C CA . ARG A 1 86 ? -0.264 -15.587 -7.745 1.00 94.56 86 ARG A CA 1
ATOM 700 C C . ARG A 1 86 ? -1.566 -14.799 -7.855 1.00 94.56 86 ARG A C 1
ATOM 702 O O . ARG A 1 86 ? -2.642 -15.395 -7.856 1.00 94.56 86 ARG A O 1
ATOM 709 N N . PHE A 1 87 ? -1.467 -13.478 -7.955 1.00 96.00 87 PHE A N 1
ATOM 710 C CA . PHE A 1 87 ? -2.649 -12.637 -8.117 1.00 96.00 87 PHE A CA 1
ATOM 711 C C . PHE A 1 87 ? -3.472 -13.026 -9.351 1.00 96.00 87 PHE A C 1
ATOM 713 O O . PHE A 1 87 ? -2.956 -13.035 -10.470 1.00 96.00 87 PHE A O 1
ATOM 720 N N . ASP A 1 88 ? -4.758 -13.286 -9.134 1.00 95.25 88 ASP A N 1
ATOM 721 C CA . ASP A 1 88 ? -5.756 -13.450 -10.185 1.00 95.25 88 ASP A CA 1
ATOM 722 C C . ASP A 1 88 ? -6.736 -12.280 -10.093 1.00 95.25 88 ASP A C 1
ATOM 724 O O . ASP A 1 88 ? -7.552 -12.187 -9.172 1.00 95.25 88 ASP A O 1
ATOM 728 N N . GLY A 1 89 ? -6.631 -11.348 -11.041 1.00 92.06 89 GLY A N 1
ATOM 729 C CA . GLY A 1 89 ? -7.495 -10.176 -11.049 1.00 92.06 89 GLY A CA 1
ATOM 730 C C . GLY A 1 89 ? -8.957 -10.511 -11.331 1.00 92.06 89 GLY A C 1
ATOM 731 O O . GLY A 1 89 ? -9.825 -9.796 -10.845 1.00 92.06 89 GLY A O 1
ATOM 732 N N . GLN A 1 90 ? -9.266 -11.586 -12.062 1.00 90.31 90 GLN A N 1
ATOM 733 C CA . GLN A 1 90 ? -10.652 -11.969 -12.320 1.00 90.31 90 GLN A CA 1
ATOM 734 C C . GLN A 1 90 ? -11.304 -12.543 -11.060 1.00 90.31 90 GLN A C 1
ATOM 736 O O . GLN A 1 90 ? -12.402 -12.111 -10.703 1.00 90.31 90 GLN A O 1
ATOM 741 N N . ASP A 1 91 ? -10.618 -13.450 -10.360 1.00 93.81 91 ASP A N 1
ATOM 742 C CA . ASP A 1 91 ? -11.086 -13.971 -9.069 1.00 93.81 91 ASP A CA 1
ATOM 743 C C . ASP A 1 91 ? -11.227 -12.843 -8.038 1.00 93.81 91 ASP A C 1
ATOM 745 O O . ASP A 1 91 ? -12.263 -12.727 -7.376 1.00 93.81 91 ASP A O 1
ATOM 749 N N . PHE A 1 92 ? -10.244 -11.937 -7.966 1.00 93.12 92 PHE A N 1
ATOM 750 C CA . PHE A 1 92 ? -10.317 -10.775 -7.082 1.00 93.12 92 PHE A CA 1
ATOM 751 C C . PHE A 1 92 ? -11.565 -9.928 -7.367 1.00 93.12 92 PHE A C 1
ATOM 753 O O . PHE A 1 92 ? -12.313 -9.588 -6.447 1.00 93.12 92 PHE A O 1
ATOM 760 N N . LEU A 1 93 ? -11.821 -9.602 -8.639 1.00 87.62 93 LEU A N 1
ATOM 761 C CA . LEU A 1 93 ? -13.002 -8.837 -9.043 1.00 87.62 93 LEU A CA 1
ATOM 762 C C . LEU A 1 93 ? -14.306 -9.561 -8.709 1.00 87.62 93 LEU A C 1
ATOM 764 O O . LEU A 1 93 ? -15.256 -8.912 -8.276 1.00 87.62 93 LEU A O 1
ATOM 768 N N . GLU A 1 94 ? -14.360 -10.882 -8.874 1.00 88.25 94 GLU A N 1
ATOM 769 C CA . GLU A 1 94 ? -15.544 -11.672 -8.536 1.00 88.25 94 GLU A CA 1
ATOM 770 C C . GLU A 1 94 ? -15.819 -11.643 -7.027 1.00 88.25 94 GLU A C 1
ATOM 772 O O . GLU A 1 94 ? -16.935 -11.348 -6.595 1.00 88.25 94 GLU A O 1
ATOM 777 N N . ARG A 1 95 ? -14.786 -11.839 -6.199 1.00 87.94 95 ARG A N 1
ATOM 778 C CA . ARG A 1 95 ? -14.897 -11.772 -4.730 1.00 87.94 95 ARG A CA 1
ATOM 779 C C . ARG A 1 95 ? -15.351 -10.403 -4.230 1.00 87.94 95 ARG A C 1
ATOM 781 O O . ARG A 1 95 ? -16.023 -10.321 -3.189 1.00 87.94 95 ARG A O 1
ATOM 788 N N . PHE A 1 96 ? -14.983 -9.348 -4.957 1.00 87.19 96 PHE A N 1
ATOM 789 C CA . PHE A 1 96 ? -15.349 -7.961 -4.676 1.00 87.19 96 PHE A CA 1
ATOM 790 C C . PHE A 1 96 ? -16.498 -7.420 -5.527 1.00 87.19 96 PHE A C 1
ATOM 792 O O . PHE A 1 96 ? -16.762 -6.215 -5.507 1.00 87.19 96 PHE A O 1
ATOM 799 N N . ARG A 1 97 ? -17.244 -8.280 -6.226 1.00 83.12 97 ARG A N 1
ATOM 800 C CA . ARG A 1 97 ? -18.415 -7.854 -6.992 1.00 83.12 97 ARG A CA 1
ATOM 801 C C . ARG A 1 97 ? -19.426 -7.162 -6.070 1.00 83.12 97 ARG A C 1
ATOM 803 O O . ARG A 1 97 ? -19.909 -7.751 -5.106 1.00 83.12 97 ARG A O 1
ATOM 810 N N . GLY A 1 98 ? -19.731 -5.897 -6.369 1.00 79.25 98 GLY A N 1
ATOM 811 C CA . GLY A 1 98 ? -20.639 -5.059 -5.572 1.00 79.25 98 GLY A CA 1
ATOM 812 C C . GLY A 1 98 ? -20.087 -4.616 -4.210 1.00 79.25 98 GLY A C 1
ATOM 813 O O . GLY A 1 98 ? -20.830 -4.036 -3.423 1.0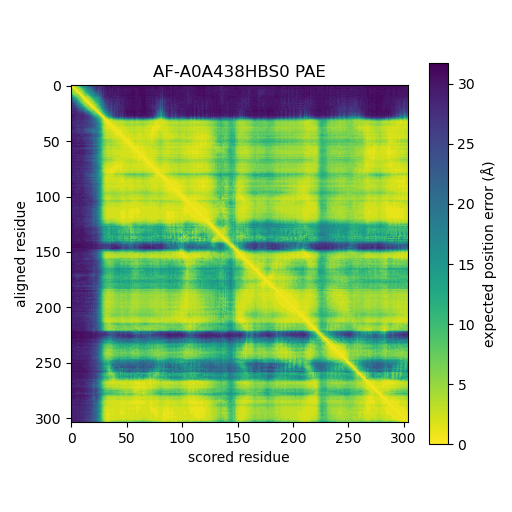0 79.25 98 GLY A O 1
ATOM 814 N N . LYS A 1 99 ? -18.805 -4.877 -3.935 1.00 85.69 99 LYS A N 1
ATOM 815 C CA . LYS A 1 99 ? -18.107 -4.494 -2.706 1.00 85.69 99 LYS A CA 1
ATOM 816 C C . LYS A 1 99 ? -17.174 -3.311 -2.943 1.00 85.69 99 LYS A C 1
ATOM 818 O O . LYS A 1 99 ? -16.913 -2.898 -4.076 1.00 85.69 99 LYS A O 1
ATOM 823 N N . SER A 1 100 ? -16.648 -2.762 -1.857 1.00 84.50 100 SER A N 1
ATOM 824 C CA . SER A 1 100 ? -15.750 -1.609 -1.876 1.00 84.50 100 SER A CA 1
ATOM 825 C C . SER A 1 100 ? -14.488 -1.829 -1.046 1.00 84.50 100 SER A C 1
ATOM 827 O O . SER A 1 100 ? -14.512 -2.465 0.011 1.00 84.50 100 SER A O 1
ATOM 829 N N . ILE A 1 101 ? -13.380 -1.272 -1.542 1.00 87.62 101 ILE A N 1
ATOM 830 C CA . ILE A 1 101 ? -12.078 -1.275 -0.873 1.00 87.62 101 ILE A CA 1
ATOM 831 C C . ILE A 1 101 ? -11.643 0.173 -0.673 1.00 87.62 101 ILE A C 1
ATOM 833 O O . ILE A 1 101 ? -11.694 0.988 -1.601 1.00 87.62 101 ILE A O 1
ATOM 837 N N . MET A 1 102 ? -11.203 0.498 0.538 1.00 86.69 102 MET A N 1
ATOM 838 C CA . MET A 1 102 ? -10.724 1.831 0.883 1.00 86.69 102 MET A CA 1
ATOM 839 C C . MET A 1 102 ? -9.332 1.759 1.502 1.00 86.69 102 MET A C 1
ATOM 841 O O . MET A 1 102 ? -9.110 1.029 2.467 1.00 86.69 102 MET A O 1
ATOM 845 N N . PHE A 1 103 ? -8.421 2.560 0.954 1.00 89.00 103 PHE A N 1
ATOM 846 C CA . PHE A 1 103 ? -7.081 2.778 1.487 1.00 89.00 103 PHE A CA 1
ATOM 847 C C . PHE A 1 103 ? -7.070 4.107 2.249 1.00 89.00 103 PHE A C 1
ATOM 849 O O . PHE A 1 103 ? -7.412 5.153 1.684 1.00 89.00 103 PHE A O 1
ATOM 856 N N . ILE A 1 104 ? -6.701 4.061 3.530 1.00 85.88 104 ILE A N 1
ATOM 857 C CA . ILE A 1 104 ? -6.677 5.207 4.443 1.00 85.88 104 ILE A CA 1
ATOM 858 C C . ILE A 1 104 ? -5.284 5.323 5.047 1.00 85.88 104 ILE A C 1
ATOM 860 O O . ILE A 1 104 ? -4.893 4.506 5.879 1.00 85.88 104 ILE A O 1
ATOM 864 N N . GLY A 1 105 ? -4.538 6.360 4.695 1.00 86.12 105 GLY A N 1
ATOM 865 C CA . GLY A 1 105 ? -3.218 6.512 5.278 1.00 86.12 105 GLY A CA 1
ATOM 866 C C . GLY A 1 105 ? -2.359 7.550 4.606 1.00 86.12 105 GLY A C 1
ATOM 867 O O . GLY A 1 105 ? -2.852 8.443 3.926 1.00 86.12 105 GLY A O 1
ATOM 868 N N . ASP A 1 106 ? -1.055 7.415 4.814 1.00 86.06 106 ASP A N 1
ATOM 869 C CA . ASP A 1 106 ? -0.077 8.298 4.198 1.00 86.06 106 ASP A CA 1
ATOM 870 C C . ASP A 1 106 ? 0.180 7.947 2.714 1.00 86.06 106 ASP A C 1
ATOM 872 O O . ASP A 1 106 ? -0.545 7.184 2.063 1.00 86.06 106 ASP A O 1
ATOM 876 N N . SER A 1 107 ? 1.217 8.545 2.135 1.00 89.75 107 SER A N 1
ATOM 877 C CA . SER A 1 107 ? 1.569 8.380 0.727 1.00 89.75 107 SER A CA 1
ATOM 878 C C . SER A 1 107 ? 1.899 6.934 0.323 1.00 89.75 107 SER A C 1
ATOM 880 O O . SER A 1 107 ? 1.816 6.621 -0.867 1.00 89.75 107 SER A O 1
ATOM 882 N N . LEU A 1 108 ? 2.203 6.034 1.266 1.00 89.19 108 LEU A N 1
ATOM 883 C CA . LEU A 1 108 ? 2.400 4.607 0.993 1.00 89.19 108 LEU A CA 1
ATOM 884 C C . LEU A 1 108 ? 1.088 3.848 0.790 1.00 89.19 108 LEU A C 1
ATOM 886 O O . LEU A 1 108 ? 1.053 2.925 -0.024 1.00 89.19 108 LEU A O 1
ATOM 890 N N . SER A 1 109 ? -0.003 4.264 1.443 1.00 89.56 109 SER A N 1
ATOM 891 C CA . SER A 1 109 ? -1.342 3.754 1.119 1.00 89.56 109 SER A CA 1
ATOM 892 C C . SER A 1 109 ? -1.731 4.110 -0.310 1.00 89.56 109 SER A C 1
ATOM 894 O O . SER A 1 109 ? -2.244 3.266 -1.040 1.00 89.56 109 SER A O 1
ATOM 896 N N . ARG A 1 110 ? -1.418 5.336 -0.752 1.00 91.31 110 ARG A N 1
ATOM 897 C CA . ARG A 1 110 ? -1.600 5.746 -2.153 1.00 91.31 110 ARG A CA 1
ATOM 898 C C . ARG A 1 110 ? -0.744 4.904 -3.107 1.00 91.31 110 ARG A C 1
ATOM 900 O O . ARG A 1 110 ? -1.223 4.518 -4.168 1.00 91.31 110 ARG A O 1
ATOM 907 N N . ASN A 1 111 ? 0.497 4.608 -2.723 1.00 93.19 111 ASN A N 1
ATOM 908 C CA . ASN A 1 111 ? 1.417 3.784 -3.507 1.00 93.19 111 ASN A CA 1
ATOM 909 C C . ASN A 1 111 ? 0.895 2.343 -3.669 1.00 93.19 111 ASN A C 1
ATOM 911 O O . ASN A 1 111 ? 0.885 1.827 -4.783 1.00 93.19 111 ASN A O 1
ATOM 915 N N . GLN A 1 112 ? 0.382 1.725 -2.598 1.00 93.88 112 GLN A N 1
ATOM 916 C CA . GLN A 1 112 ? -0.245 0.398 -2.664 1.00 93.88 112 GLN A CA 1
ATOM 917 C C . GLN A 1 112 ? -1.552 0.399 -3.466 1.00 93.88 112 GLN A C 1
ATOM 919 O O . GLN A 1 112 ? -1.808 -0.526 -4.237 1.00 93.88 112 GLN A O 1
ATOM 924 N N . TRP A 1 113 ? -2.366 1.442 -3.314 1.00 94.00 113 TRP A N 1
ATOM 925 C CA . TRP A 1 113 ? -3.617 1.591 -4.048 1.00 94.00 113 TRP A CA 1
ATOM 926 C C . TRP A 1 113 ? -3.399 1.681 -5.565 1.00 94.00 113 TRP A C 1
ATOM 928 O O . TRP A 1 113 ? -4.075 0.970 -6.304 1.00 94.00 113 TRP A O 1
ATOM 938 N N . GLN A 1 114 ? -2.433 2.484 -6.034 1.00 94.88 114 GLN A N 1
ATOM 939 C CA . GLN A 1 114 ? -2.108 2.563 -7.467 1.00 94.88 114 GLN A CA 1
ATOM 940 C C . GLN A 1 114 ? -1.571 1.238 -8.020 1.00 94.88 114 GLN A C 1
ATOM 942 O O . GLN A 1 114 ? -1.868 0.888 -9.157 1.00 94.88 114 GLN A O 1
ATOM 947 N N . SER A 1 115 ? -0.827 0.470 -7.219 1.00 96.19 115 SER A N 1
ATOM 948 C CA . SER A 1 115 ? -0.429 -0.892 -7.598 1.00 96.19 115 SER A CA 1
ATOM 949 C C . SER A 1 115 ? -1.651 -1.783 -7.838 1.00 96.19 115 SER A C 1
ATOM 951 O O . SER A 1 115 ? -1.781 -2.375 -8.909 1.00 96.19 115 SER A O 1
ATOM 953 N N . LEU A 1 116 ? -2.601 -1.816 -6.894 1.00 95.25 116 LEU A N 1
ATOM 954 C CA . LEU A 1 116 ? -3.785 -2.671 -7.011 1.00 95.25 116 LEU A CA 1
ATOM 955 C C . LEU A 1 116 ? -4.627 -2.299 -8.236 1.00 95.25 116 LEU A C 1
ATOM 957 O O . LEU A 1 116 ? -5.078 -3.181 -8.966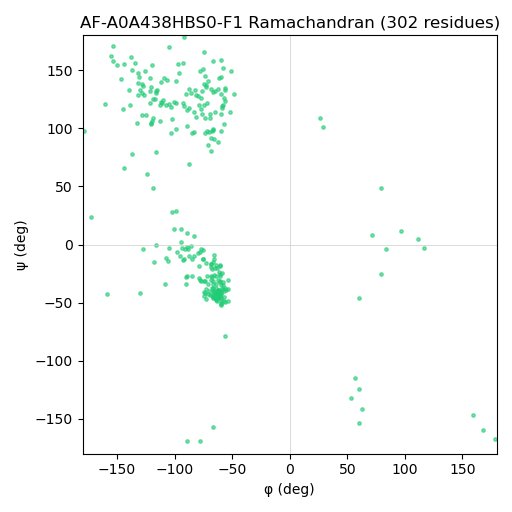 1.00 95.25 116 LEU A O 1
ATOM 961 N N . THR A 1 117 ? -4.830 -1.002 -8.487 1.00 93.25 117 THR A N 1
ATOM 962 C CA . THR A 1 117 ? -5.601 -0.549 -9.653 1.00 93.25 117 THR A CA 1
ATOM 963 C C . THR A 1 117 ? -4.917 -0.939 -10.962 1.00 93.25 117 THR A C 1
ATOM 965 O O . THR A 1 117 ? -5.605 -1.360 -11.890 1.00 93.25 117 THR A O 1
ATOM 968 N N . CYS A 1 118 ? -3.584 -0.892 -11.035 1.00 95.56 118 CYS A N 1
ATOM 969 C CA . CYS A 1 118 ? -2.835 -1.365 -12.198 1.00 95.56 118 CYS A CA 1
ATOM 970 C C . CYS A 1 118 ? -2.906 -2.881 -12.388 1.00 95.56 118 CYS A C 1
ATOM 972 O O . CYS A 1 118 ? -3.138 -3.335 -13.507 1.00 95.56 118 CYS A O 1
ATOM 974 N N . MET A 1 119 ? -2.767 -3.667 -11.316 1.00 95.75 119 MET A N 1
ATOM 975 C CA . MET A 1 119 ? -2.886 -5.129 -11.377 1.00 95.75 119 MET A CA 1
ATOM 976 C C . MET A 1 119 ? -4.268 -5.555 -11.889 1.00 95.75 119 MET A C 1
ATOM 978 O O . MET A 1 119 ? -4.379 -6.439 -12.740 1.00 95.75 119 MET A O 1
ATOM 982 N N . LEU A 1 120 ? -5.328 -4.890 -11.421 1.00 93.50 120 LEU A N 1
ATOM 983 C CA . LEU A 1 120 ? -6.697 -5.133 -11.875 1.00 93.50 120 LEU A CA 1
ATOM 984 C C . LEU A 1 120 ? -6.921 -4.675 -13.316 1.00 93.50 120 LEU A C 1
ATOM 986 O O . LEU A 1 120 ? -7.523 -5.409 -14.097 1.00 93.50 120 LEU A O 1
ATOM 990 N N . HIS A 1 121 ? -6.412 -3.498 -13.684 1.00 91.38 121 HIS A N 1
ATOM 991 C CA . HIS A 1 121 ? -6.517 -2.983 -15.046 1.00 91.38 121 HIS A CA 1
ATOM 992 C C . HIS A 1 121 ? -5.807 -3.878 -16.060 1.00 91.38 121 HIS A C 1
ATOM 994 O O . HIS A 1 121 ? -6.363 -4.149 -17.117 1.00 91.38 121 HIS A O 1
ATOM 1000 N N . ALA A 1 122 ? -4.618 -4.379 -15.727 1.00 93.38 122 ALA A N 1
ATOM 1001 C CA . ALA A 1 122 ? -3.885 -5.305 -16.581 1.00 93.38 122 ALA A CA 1
ATOM 1002 C C . ALA A 1 122 ? -4.588 -6.667 -16.697 1.00 93.38 122 ALA A C 1
ATOM 1004 O O . ALA A 1 122 ? -4.612 -7.255 -17.776 1.00 93.38 122 ALA A O 1
ATOM 1005 N N . SER A 1 123 ? -5.192 -7.153 -15.607 1.00 91.31 123 SER A N 1
ATOM 1006 C CA . SER A 1 123 ? -5.881 -8.451 -15.587 1.00 91.31 123 SER A CA 1
ATOM 1007 C C . SER A 1 123 ? -7.221 -8.420 -16.326 1.00 91.31 123 SER A C 1
ATOM 1009 O O . SER A 1 123 ? -7.549 -9.354 -17.053 1.00 91.31 123 SER A O 1
ATOM 1011 N N . VAL A 1 124 ? -8.009 -7.352 -16.147 1.00 88.75 124 VAL A N 1
ATOM 1012 C CA . VAL A 1 124 ? -9.331 -7.189 -16.773 1.00 88.75 124 VAL A CA 1
ATOM 1013 C C . VAL A 1 124 ? -9.494 -5.751 -17.300 1.00 88.75 124 VAL A C 1
ATOM 1015 O O . VAL A 1 124 ? -10.202 -4.940 -16.697 1.00 88.75 124 VAL A O 1
ATOM 1018 N N . PRO A 1 125 ? -8.896 -5.413 -18.462 1.00 83.94 125 PRO A N 1
ATOM 1019 C CA . PRO A 1 125 ? -8.886 -4.043 -18.994 1.00 83.94 125 PRO A CA 1
ATOM 1020 C C . PRO A 1 125 ? -10.272 -3.452 -19.273 1.00 83.94 125 PRO A C 1
ATOM 1022 O O . PRO A 1 125 ? -10.441 -2.236 -19.259 1.00 83.94 125 PRO A O 1
ATOM 1025 N N . GLN A 1 126 ? -11.263 -4.314 -19.522 1.00 77.94 126 GLN A N 1
ATOM 1026 C CA . GLN A 1 126 ? -12.646 -3.938 -19.837 1.00 77.94 126 GLN A CA 1
ATOM 1027 C C . GLN A 1 126 ? -13.531 -3.762 -18.590 1.00 77.94 126 GLN A C 1
ATOM 1029 O O . GLN A 1 126 ? -14.707 -3.413 -18.716 1.00 77.94 126 GLN A O 1
ATOM 1034 N N . ALA A 1 127 ? -13.005 -4.028 -17.387 1.00 75.69 127 ALA A N 1
ATOM 1035 C CA . ALA A 1 127 ? -13.763 -3.862 -16.153 1.00 75.69 127 ALA A CA 1
ATOM 1036 C C . ALA A 1 127 ? -14.176 -2.394 -15.963 1.00 75.69 127 ALA A C 1
ATOM 1038 O O . ALA A 1 127 ? -13.366 -1.482 -16.106 1.00 75.69 127 ALA A O 1
ATOM 1039 N N . GLN A 1 128 ? -15.441 -2.171 -15.603 1.00 70.25 128 GLN A N 1
ATOM 1040 C CA . GLN A 1 128 ? -15.951 -0.849 -15.241 1.00 70.25 128 GLN A CA 1
ATOM 1041 C C . GLN A 1 128 ? -15.717 -0.615 -13.744 1.00 70.25 128 GLN A C 1
ATOM 1043 O O . GLN A 1 128 ? -16.258 -1.339 -12.904 1.00 70.25 128 GLN A O 1
ATOM 1048 N N . TYR A 1 129 ? -14.923 0.395 -13.402 1.00 68.94 129 TYR A N 1
ATOM 1049 C CA . TYR A 1 129 ? -14.609 0.762 -12.021 1.00 68.94 129 TYR A CA 1
ATOM 1050 C C . TYR A 1 129 ? -14.661 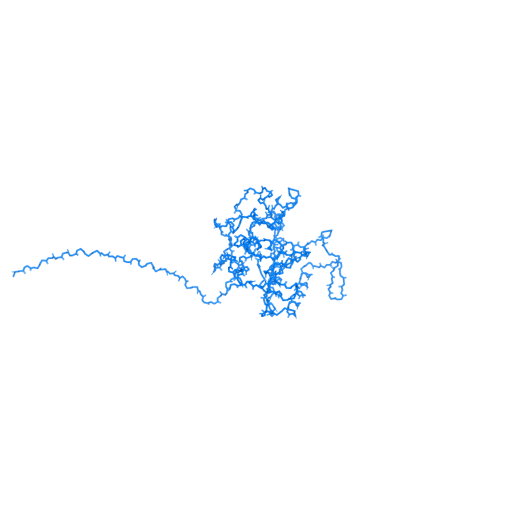2.278 -11.836 1.00 68.94 129 TYR A C 1
ATOM 1052 O O . TYR A 1 129 ? -14.370 3.044 -12.752 1.00 68.94 129 TYR A O 1
ATOM 1060 N N . ASN A 1 130 ? -14.998 2.712 -10.622 1.00 69.81 130 ASN A N 1
ATOM 1061 C CA . ASN A 1 130 ? -14.911 4.111 -10.220 1.00 69.81 130 ASN A CA 1
ATOM 1062 C C . ASN A 1 130 ? -13.696 4.298 -9.310 1.00 69.81 130 ASN A C 1
ATOM 1064 O O . ASN A 1 130 ? -13.603 3.693 -8.235 1.00 69.81 130 ASN A O 1
ATOM 1068 N N . VAL A 1 131 ? -12.789 5.168 -9.746 1.00 69.69 131 VAL A N 1
ATOM 1069 C CA . VAL A 1 131 ? -11.578 5.565 -9.024 1.00 69.69 131 VAL A CA 1
ATOM 1070 C C . VAL A 1 131 ? -11.819 6.945 -8.429 1.00 69.69 131 VAL A C 1
ATOM 1072 O O . VAL A 1 131 ? -12.053 7.898 -9.169 1.00 69.69 131 VAL A O 1
ATOM 1075 N N . MET A 1 132 ? -11.779 7.073 -7.104 1.00 73.06 132 MET A N 1
ATOM 1076 C CA . MET A 1 132 ? -11.968 8.359 -6.432 1.00 73.06 132 MET A CA 1
ATOM 1077 C C . MET A 1 132 ? -10.887 8.604 -5.388 1.00 73.06 132 MET A C 1
ATOM 1079 O O . MET A 1 132 ? -10.544 7.718 -4.606 1.00 73.06 132 MET A O 1
ATOM 1083 N N . ARG A 1 133 ? -10.403 9.844 -5.323 1.00 72.38 133 ARG A N 1
ATOM 1084 C CA . ARG A 1 133 ? -9.460 10.302 -4.304 1.00 72.38 133 ARG A CA 1
ATOM 1085 C C . ARG A 1 133 ? -9.948 11.620 -3.716 1.00 72.38 133 ARG A C 1
ATOM 1087 O O . ARG A 1 133 ? -10.239 12.553 -4.459 1.00 72.38 133 ARG A O 1
ATOM 1094 N N . VAL A 1 134 ? -10.021 11.693 -2.389 1.00 69.44 134 VAL A N 1
ATOM 1095 C CA . VAL A 1 134 ? -10.360 12.914 -1.647 1.00 69.44 134 VAL A CA 1
ATOM 1096 C C . VAL A 1 134 ? -9.337 13.075 -0.525 1.00 69.44 134 VAL A C 1
ATOM 1098 O O . VAL A 1 134 ? -9.375 12.347 0.465 1.00 69.44 134 VAL A O 1
ATOM 1101 N N . GLY A 1 135 ? -8.394 14.005 -0.700 1.00 75.31 135 GLY A N 1
ATOM 1102 C CA . GLY A 1 135 ? -7.267 14.173 0.222 1.00 75.31 135 GLY A CA 1
ATOM 1103 C C . GLY A 1 135 ? -6.409 12.906 0.315 1.00 75.31 135 GLY A C 1
ATOM 1104 O O . GLY A 1 135 ? -5.956 12.386 -0.707 1.00 75.31 135 GLY A O 1
ATOM 1105 N N . ASP A 1 136 ? -6.225 12.405 1.536 1.00 69.62 136 ASP A N 1
ATOM 1106 C CA . ASP A 1 136 ? -5.446 11.197 1.849 1.00 69.62 136 ASP A CA 1
ATOM 1107 C C . ASP A 1 136 ? -6.252 9.891 1.729 1.00 69.62 136 ASP A C 1
ATOM 1109 O O . ASP A 1 136 ? -5.718 8.797 1.903 1.00 69.62 136 ASP A O 1
ATOM 1113 N N . VAL A 1 137 ? -7.544 9.982 1.393 1.00 68.12 137 VAL A N 1
ATOM 1114 C CA . VAL A 1 137 ? -8.422 8.817 1.249 1.00 68.12 137 VAL A CA 1
ATOM 1115 C C . VAL A 1 137 ? -8.548 8.439 -0.219 1.00 68.12 137 VAL A C 1
ATOM 1117 O O . VAL A 1 137 ? -8.993 9.236 -1.051 1.00 68.12 137 VAL A O 1
ATOM 1120 N N . SER A 1 138 ? -8.181 7.194 -0.531 1.00 76.00 138 SER A N 1
ATOM 1121 C CA . SER A 1 138 ? -8.300 6.622 -1.875 1.00 76.00 138 SER A CA 1
ATOM 1122 C C . SER A 1 138 ? -9.350 5.513 -1.853 1.00 76.00 138 SER A C 1
ATOM 1124 O O . SER A 1 138 ? -9.247 4.553 -1.089 1.00 76.00 138 SER A O 1
ATOM 1126 N N . THR A 1 139 ? -10.397 5.672 -2.660 1.00 67.69 139 THR A N 1
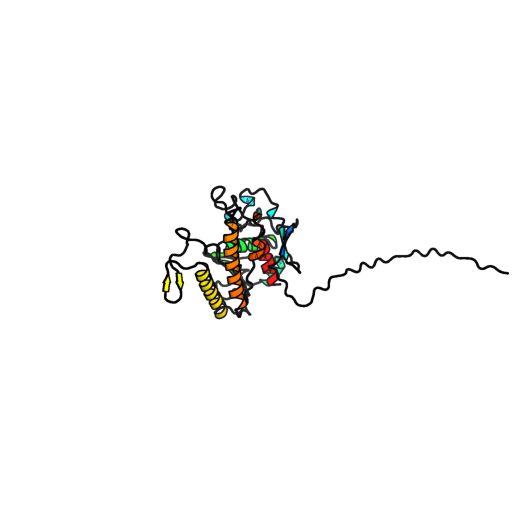ATOM 1127 C CA . THR A 1 139 ? -11.531 4.746 -2.725 1.00 67.69 139 THR A CA 1
ATOM 1128 C C . THR A 1 139 ? -11.598 4.115 -4.105 1.00 67.69 139 THR A C 1
ATOM 1130 O O . THR A 1 139 ? -11.555 4.807 -5.125 1.00 67.69 139 THR A O 1
ATOM 1133 N N . PHE A 1 140 ? -11.743 2.795 -4.128 1.00 64.81 140 PHE A N 1
ATOM 1134 C CA . PHE A 1 140 ? -11.977 2.038 -5.345 1.00 64.81 140 PHE A CA 1
ATOM 1135 C C . PHE A 1 140 ? -13.295 1.276 -5.213 1.00 64.81 140 PHE A C 1
ATOM 1137 O O . PHE A 1 140 ? -13.492 0.515 -4.262 1.00 64.81 140 PHE A O 1
ATOM 1144 N N . THR A 1 141 ? -14.226 1.523 -6.139 1.00 62.00 141 THR A N 1
ATOM 1145 C CA . THR A 1 141 ? -15.542 0.869 -6.128 1.00 62.00 141 THR A CA 1
ATOM 1146 C C . THR A 1 141 ? -15.853 0.218 -7.464 1.00 62.00 141 THR A C 1
ATOM 1148 O O . THR A 1 141 ? -15.686 0.817 -8.529 1.00 62.00 141 THR A O 1
ATOM 1151 N N . PHE A 1 142 ? -16.377 -1.001 -7.391 1.00 59.00 142 PHE A N 1
ATOM 1152 C CA . PHE A 1 142 ? -16.967 -1.697 -8.523 1.00 59.00 142 PHE A CA 1
ATOM 1153 C C . PHE A 1 142 ? -18.447 -1.317 -8.568 1.00 59.00 142 PHE A C 1
ATOM 1155 O O . PHE A 1 142 ? -19.208 -1.777 -7.727 1.00 59.00 142 PHE A O 1
ATOM 1162 N N . MET A 1 143 ? -18.812 -0.399 -9.473 1.00 47.03 143 MET A N 1
ATOM 1163 C CA . MET A 1 143 ? -20.172 0.105 -9.755 1.00 47.03 143 MET A CA 1
ATOM 1164 C C . MET A 1 143 ? -21.173 0.101 -8.567 1.00 47.03 143 MET A C 1
ATOM 1166 O O . MET A 1 143 ? -21.816 -0.907 -8.290 1.00 47.03 143 MET A O 1
ATOM 1170 N N . GLY A 1 144 ? -21.401 1.269 -7.941 1.00 43.56 144 GLY A N 1
ATOM 1171 C CA . GLY A 1 144 ? -22.602 1.536 -7.117 1.00 43.56 144 GLY A CA 1
ATOM 1172 C C . GLY A 1 144 ? -22.435 1.689 -5.593 1.00 43.56 144 GLY A C 1
ATOM 1173 O O . GLY A 1 144 ? -23.438 1.845 -4.897 1.00 43.56 144 GLY A O 1
ATOM 1174 N N . GLY A 1 145 ? -21.216 1.682 -5.043 1.00 41.41 145 GLY A N 1
ATOM 1175 C CA . GLY A 1 145 ? -20.990 1.795 -3.590 1.00 41.41 145 GLY A CA 1
ATOM 1176 C C . GLY A 1 145 ? -21.161 3.215 -3.020 1.00 41.41 145 GLY A C 1
ATOM 1177 O O . GLY A 1 145 ? -20.601 4.174 -3.550 1.00 41.41 145 GLY A O 1
ATOM 1178 N N . LYS A 1 146 ? -21.907 3.363 -1.912 1.00 43.31 146 LYS A N 1
ATOM 1179 C CA . LYS A 1 146 ? -22.019 4.626 -1.151 1.00 43.31 146 LYS A CA 1
ATOM 1180 C C . LYS A 1 146 ? -20.748 4.892 -0.339 1.00 43.31 146 LYS A C 1
ATOM 1182 O O . LYS A 1 146 ? -20.215 4.006 0.318 1.00 43.31 146 LYS A O 1
ATOM 1187 N N . LEU A 1 147 ? -20.310 6.148 -0.343 1.00 52.78 147 LEU A N 1
ATOM 1188 C CA . LEU A 1 147 ? -19.134 6.616 0.383 1.00 52.78 147 LEU A CA 1
ATOM 1189 C C . LEU A 1 147 ? -19.336 6.588 1.917 1.00 52.78 147 LEU A C 1
ATOM 1191 O O . LEU A 1 147 ? -20.338 7.072 2.447 1.00 52.78 147 LEU A O 1
ATOM 1195 N N . TRP A 1 148 ? -18.317 6.055 2.601 1.00 48.97 148 TRP A N 1
ATOM 1196 C CA . TRP A 1 148 ? -18.014 6.070 4.047 1.00 48.97 148 TRP A CA 1
ATOM 1197 C C . TRP A 1 148 ? -18.758 5.104 4.982 1.00 48.97 148 TRP A C 1
ATOM 1199 O O . TRP A 1 148 ? -18.196 4.755 6.017 1.00 48.97 148 TRP A O 1
ATOM 1209 N N . LYS A 1 149 ? -19.970 4.632 4.661 1.00 49.56 149 LYS A N 1
ATOM 1210 C CA . LYS A 1 149 ? -20.686 3.633 5.485 1.00 49.56 149 LYS A CA 1
ATOM 1211 C C . LYS A 1 149 ? -20.901 2.352 4.681 1.00 49.56 149 LYS A C 1
ATOM 1213 O O . LYS A 1 149 ? -21.507 2.417 3.617 1.00 49.56 149 LYS A O 1
ATOM 1218 N N . ASN A 1 150 ? -20.457 1.219 5.235 1.00 67.19 150 ASN A N 1
ATOM 1219 C CA . ASN A 1 150 ? -20.456 -0.126 4.628 1.00 67.19 150 ASN A CA 1
ATOM 1220 C C . ASN A 1 150 ? -19.310 -0.386 3.630 1.00 67.19 150 ASN A C 1
ATOM 1222 O O . ASN A 1 150 ? -19.550 -0.869 2.530 1.00 67.19 150 ASN A O 1
ATOM 1226 N N . ILE A 1 151 ? -18.068 -0.065 4.012 1.00 77.62 151 ILE A N 1
ATOM 1227 C CA . ILE A 1 151 ? -16.888 -0.512 3.257 1.00 77.62 151 ILE A CA 1
ATOM 1228 C C . ILE A 1 151 ? -16.545 -1.954 3.642 1.00 77.62 151 ILE A C 1
ATOM 1230 O O . ILE A 1 151 ? -16.396 -2.252 4.827 1.00 77.62 151 ILE A O 1
ATOM 1234 N N . ASP A 1 152 ? -16.393 -2.840 2.661 1.00 86.62 152 ASP A N 1
ATOM 1235 C CA . ASP A 1 152 ? -16.154 -4.274 2.881 1.00 86.62 152 ASP A CA 1
ATOM 1236 C C . ASP A 1 152 ? -14.699 -4.586 3.245 1.00 86.62 152 ASP A C 1
ATOM 1238 O O . ASP A 1 152 ? -14.420 -5.558 3.950 1.00 86.62 152 ASP A O 1
ATOM 1242 N N . MET A 1 153 ? -13.759 -3.760 2.779 1.00 87.69 153 MET A N 1
ATOM 1243 C CA . MET A 1 153 ? -12.344 -3.874 3.119 1.00 87.69 153 MET A CA 1
ATOM 1244 C C . MET A 1 153 ? -11.715 -2.503 3.380 1.00 87.69 153 MET A C 1
ATOM 1246 O O . MET A 1 153 ? -11.657 -1.645 2.499 1.00 87.69 153 MET A O 1
ATOM 1250 N N . LEU A 1 154 ? -11.200 -2.323 4.595 1.00 84.69 154 LEU A N 1
ATOM 1251 C CA . LEU A 1 154 ? -10.493 -1.120 5.030 1.00 84.69 154 LEU A CA 1
ATOM 1252 C C . LEU A 1 154 ? -9.007 -1.441 5.203 1.00 84.69 154 LEU A C 1
ATOM 1254 O O . LEU A 1 154 ? -8.666 -2.344 5.964 1.00 84.69 154 LEU A O 1
ATOM 1258 N N . ILE A 1 155 ? -8.132 -0.700 4.527 1.00 86.25 155 ILE A N 1
ATOM 1259 C CA . ILE A 1 155 ? -6.677 -0.869 4.598 1.00 86.25 155 ILE A CA 1
ATOM 1260 C C . ILE A 1 155 ? -6.081 0.428 5.131 1.00 86.25 155 ILE A C 1
ATOM 1262 O O . ILE A 1 155 ? -6.079 1.448 4.445 1.00 86.25 155 ILE A O 1
ATOM 1266 N N . PHE A 1 156 ? -5.599 0.390 6.369 1.00 85.00 156 PHE A N 1
ATOM 1267 C CA . PHE A 1 156 ? -5.010 1.541 7.043 1.00 85.00 156 PHE A CA 1
ATOM 1268 C C . PHE A 1 156 ? -3.485 1.540 6.931 1.00 85.00 156 PHE A C 1
ATOM 1270 O O . PHE A 1 156 ? -2.871 0.481 6.965 1.00 85.00 156 PHE A O 1
ATOM 1277 N N . ASN A 1 157 ? -2.855 2.708 6.874 1.00 85.12 157 ASN A N 1
ATOM 1278 C CA . ASN A 1 157 ? -1.407 2.851 7.023 1.00 85.12 157 ASN A CA 1
ATOM 1279 C C . ASN A 1 157 ? -1.069 4.169 7.705 1.00 85.12 157 ASN A C 1
ATOM 1281 O O . ASN A 1 157 ? -1.672 5.197 7.407 1.00 85.12 157 ASN A O 1
ATOM 1285 N N . THR A 1 158 ? -0.063 4.174 8.573 1.00 82.44 158 THR A N 1
ATOM 1286 C CA . THR A 1 158 ? 0.543 5.429 9.014 1.00 82.44 158 THR A CA 1
ATOM 1287 C C . THR A 1 158 ? 1.926 5.169 9.598 1.00 82.44 158 THR A C 1
ATOM 1289 O O . THR A 1 158 ? 2.075 4.389 10.537 1.00 82.44 158 THR A O 1
ATOM 1292 N N . TRP A 1 159 ? 2.961 5.785 9.026 1.00 82.75 159 TRP A N 1
ATOM 1293 C CA . TRP A 1 159 ? 4.315 5.731 9.593 1.00 82.75 159 TRP A CA 1
ATOM 1294 C C . TRP A 1 159 ? 5.216 6.873 9.122 1.00 82.75 159 TRP A C 1
ATOM 1296 O O . TRP A 1 159 ? 5.947 7.465 9.915 1.00 82.75 159 TRP A O 1
ATOM 1306 N N . HIS A 1 160 ? 5.174 7.204 7.833 1.00 76.69 160 HIS A N 1
ATOM 1307 C CA . HIS A 1 160 ? 6.260 7.914 7.147 1.00 76.69 160 HIS A CA 1
ATOM 1308 C C . HIS A 1 160 ? 6.553 9.332 7.670 1.00 76.69 160 HIS A C 1
ATOM 1310 O O . HIS A 1 160 ? 7.626 9.903 7.457 1.00 76.69 160 HIS A O 1
ATOM 1316 N N . TRP A 1 161 ? 5.585 9.914 8.364 1.00 80.44 161 TRP A N 1
ATOM 1317 C CA . TRP A 1 161 ? 5.609 11.265 8.898 1.00 80.44 161 TRP A CA 1
ATOM 1318 C C . TRP A 1 161 ? 5.815 11.305 10.419 1.00 80.44 161 TRP A C 1
ATOM 1320 O O . TRP A 1 161 ? 6.217 12.344 10.935 1.00 80.44 161 TRP A O 1
ATOM 1330 N N . TRP A 1 162 ? 5.662 10.177 11.125 1.00 81.62 162 TRP A N 1
ATOM 1331 C CA . TRP A 1 162 ? 5.763 10.102 12.590 1.00 81.62 162 TRP A CA 1
ATOM 1332 C C . TRP A 1 162 ? 7.140 10.481 13.125 1.00 81.62 162 TRP A C 1
ATOM 1334 O O . TRP A 1 162 ? 7.253 11.039 14.209 1.00 81.62 162 TRP A O 1
ATOM 1344 N N . ASN A 1 163 ? 8.199 10.231 12.356 1.00 78.00 163 ASN A N 1
ATOM 1345 C CA . ASN A 1 163 ? 9.566 10.542 12.775 1.00 78.00 163 ASN A CA 1
ATOM 1346 C C . ASN A 1 163 ? 10.025 11.960 12.389 1.00 78.00 163 ASN A C 1
ATOM 1348 O O . ASN A 1 163 ? 11.148 12.344 12.723 1.00 78.00 163 ASN A O 1
ATOM 1352 N N . ARG A 1 164 ? 9.192 12.747 11.691 1.00 82.38 164 ARG A N 1
ATOM 1353 C CA . ARG A 1 164 ? 9.543 14.113 11.278 1.00 82.38 164 ARG A CA 1
ATOM 1354 C C . ARG A 1 164 ? 9.519 15.059 12.483 1.00 82.38 164 ARG A C 1
ATOM 1356 O O . ARG A 1 164 ? 8.721 14.902 13.406 1.00 82.38 164 ARG A O 1
ATOM 1363 N N . ARG A 1 165 ? 10.429 16.035 12.482 1.00 80.12 165 ARG A N 1
ATOM 1364 C CA . ARG A 1 165 ? 10.571 17.062 13.527 1.00 80.12 165 ARG A CA 1
ATOM 1365 C C . ARG A 1 165 ? 10.818 18.430 12.899 1.00 80.12 165 ARG A C 1
ATOM 1367 O O . ARG A 1 165 ? 11.255 18.522 11.750 1.00 80.12 165 ARG A O 1
ATOM 1374 N N . GLY A 1 166 ? 10.588 19.483 13.680 1.00 82.00 166 GLY A N 1
ATOM 1375 C CA . GLY A 1 166 ? 10.825 20.857 13.244 1.00 82.00 166 GLY A CA 1
ATOM 1376 C C . GLY A 1 166 ? 9.924 21.240 12.061 1.00 82.00 166 GLY A C 1
ATOM 1377 O O . GLY A 1 166 ? 8.779 20.800 12.027 1.00 82.00 166 GLY A O 1
ATOM 1378 N N . PRO A 1 167 ? 10.422 22.001 11.068 1.00 80.12 167 PRO A N 1
ATOM 1379 C CA . PRO A 1 167 ? 9.608 22.492 9.948 1.00 80.12 167 PRO A CA 1
ATOM 1380 C C . PRO A 1 167 ? 8.965 21.405 9.073 1.00 80.12 167 PRO A C 1
ATOM 1382 O O . PRO A 1 167 ? 8.054 21.696 8.309 1.00 80.12 167 PRO A O 1
ATOM 1385 N N . MET A 1 168 ? 9.448 20.159 9.147 1.00 76.69 168 MET A N 1
ATOM 1386 C CA . MET A 1 168 ? 8.892 19.026 8.397 1.00 76.69 168 MET A CA 1
ATOM 1387 C C . MET A 1 168 ? 7.802 18.265 9.168 1.00 76.69 168 MET A C 1
ATOM 1389 O O . MET A 1 168 ? 7.242 17.308 8.628 1.00 76.69 168 MET A O 1
ATOM 1393 N N . GLN A 1 169 ? 7.533 18.633 10.426 1.00 81.44 169 GLN A N 1
ATOM 1394 C CA . GLN A 1 169 ? 6.438 18.070 11.212 1.00 81.44 169 GLN A CA 1
ATOM 1395 C C . GLN A 1 169 ? 5.111 18.608 10.661 1.00 81.44 169 GLN A C 1
ATOM 1397 O O . GLN A 1 169 ? 4.924 19.820 10.630 1.00 81.44 169 GLN A O 1
ATOM 1402 N N . PRO A 1 170 ? 4.181 17.746 10.228 1.00 77.81 170 PRO A N 1
ATOM 1403 C CA . PRO A 1 170 ? 2.961 18.207 9.568 1.00 77.81 170 PRO A CA 1
ATOM 1404 C C . PRO A 1 170 ? 1.804 18.489 10.545 1.00 77.81 170 PRO A C 1
ATOM 1406 O O . PRO A 1 170 ? 0.675 18.673 10.106 1.00 77.81 170 PRO A O 1
ATOM 1409 N N . TRP A 1 171 ? 2.058 18.496 11.857 1.00 80.12 171 TRP A N 1
ATOM 1410 C CA . TRP A 1 171 ? 1.070 18.822 12.889 1.00 80.12 171 TRP A CA 1
ATOM 1411 C C . TRP A 1 171 ? 1.643 19.825 13.895 1.00 80.12 171 TRP A C 1
ATOM 1413 O O . TRP A 1 171 ? 2.832 19.780 14.213 1.00 80.12 171 TRP A O 1
ATOM 1423 N N . ASP A 1 172 ? 0.790 20.695 14.437 1.00 82.25 172 ASP A N 1
ATOM 1424 C CA . ASP A 1 172 ? 1.205 21.743 15.383 1.00 82.25 172 ASP A CA 1
ATOM 1425 C C . ASP A 1 172 ? 1.146 21.293 16.849 1.00 82.25 172 ASP A C 1
ATOM 1427 O O . ASP A 1 172 ? 1.956 21.717 17.675 1.00 82.25 172 ASP A O 1
ATOM 1431 N N . TYR A 1 173 ? 0.177 20.434 17.179 1.00 85.19 173 TYR A N 1
ATOM 1432 C CA . TYR A 1 173 ? -0.096 19.991 18.544 1.00 85.19 173 TYR A CA 1
ATOM 1433 C C . TYR A 1 173 ? -0.540 18.527 18.584 1.00 85.19 173 TYR A C 1
ATOM 1435 O O . TYR A 1 173 ? -1.103 18.004 17.625 1.00 85.19 173 TYR A O 1
ATOM 1443 N N . ILE A 1 174 ? -0.320 17.885 19.730 1.00 84.62 174 ILE A N 1
ATOM 1444 C CA . ILE A 1 174 ? -0.753 16.526 20.049 1.00 84.62 174 ILE A CA 1
ATOM 1445 C C . ILE A 1 174 ? -1.695 16.608 21.247 1.00 84.62 174 ILE A C 1
ATOM 1447 O O . ILE A 1 174 ? -1.335 17.150 22.294 1.00 84.62 174 ILE A O 1
ATOM 1451 N N . GLN A 1 175 ? -2.902 16.067 21.107 1.00 83.25 175 GLN A N 1
ATOM 1452 C CA . GLN A 1 175 ? -3.826 15.930 22.224 1.00 83.25 175 GLN A CA 1
ATOM 1453 C C . GLN A 1 175 ? -3.640 14.562 22.886 1.00 83.25 175 GLN A C 1
ATOM 1455 O O . GLN A 1 175 ? -3.871 13.538 22.252 1.00 83.25 175 GLN A O 1
ATOM 1460 N N . SER A 1 176 ? -3.280 14.557 24.171 1.00 87.31 176 SER A N 1
ATOM 1461 C CA . SER A 1 176 ? -3.209 13.352 25.004 1.00 87.31 176 SER A CA 1
ATOM 1462 C C . SER A 1 176 ? -4.160 13.515 26.191 1.00 87.31 176 SER A C 1
ATOM 1464 O O . SER A 1 176 ? -3.947 14.323 27.108 1.00 87.31 176 SER A O 1
ATOM 1466 N N . GLY A 1 177 ? -5.299 12.821 26.123 1.00 85.94 177 GLY A N 1
ATOM 1467 C CA . GLY A 1 177 ? -6.417 13.005 27.047 1.00 85.94 177 GLY A CA 1
ATOM 1468 C C . GLY A 1 177 ? -6.921 14.456 27.069 1.00 85.94 177 GLY A C 1
ATOM 1469 O O . GLY A 1 177 ? -7.452 14.965 26.082 1.00 85.94 177 GLY A O 1
ATOM 1470 N N . LYS A 1 178 ? -6.764 15.129 28.216 1.00 90.38 178 LYS A N 1
ATOM 1471 C CA . LYS A 1 178 ? -7.161 16.539 28.414 1.00 90.38 178 LYS A CA 1
ATOM 1472 C C . LYS A 1 178 ? -6.028 17.542 28.161 1.00 90.38 178 LYS A C 1
ATOM 1474 O O . LYS A 1 178 ? -6.248 18.741 28.302 1.00 90.38 178 LYS A O 1
ATOM 1479 N N . LYS A 1 179 ? -4.812 17.079 27.856 1.00 92.06 179 LYS A N 1
ATOM 1480 C CA . LYS A 1 179 ? -3.644 17.942 27.641 1.00 92.06 179 LYS A CA 1
ATOM 1481 C C . LYS A 1 179 ? -3.415 18.159 26.150 1.00 92.06 179 LYS A C 1
ATOM 1483 O O . LYS A 1 179 ? -3.518 17.220 25.366 1.00 92.06 179 LYS A O 1
ATOM 1488 N N . ILE A 1 180 ? -3.049 19.386 25.792 1.00 90.38 180 ILE A N 1
ATOM 1489 C CA . ILE A 1 180 ? -2.569 19.751 24.458 1.00 90.38 180 ILE A CA 1
ATOM 1490 C C . ILE A 1 180 ? -1.066 19.998 24.580 1.00 90.38 180 ILE A C 1
ATOM 1492 O O . ILE A 1 180 ? -0.631 20.844 25.360 1.00 90.38 180 ILE A O 1
ATOM 1496 N N . LEU A 1 181 ? -0.274 19.226 23.846 1.00 87.88 181 LEU A N 1
ATOM 1497 C CA . LEU A 1 181 ? 1.184 19.243 23.876 1.00 87.88 181 LEU A CA 1
ATOM 1498 C C . LEU A 1 181 ? 1.712 19.780 22.546 1.00 87.88 181 LEU A C 1
ATOM 1500 O O . LEU A 1 181 ? 1.198 19.420 21.493 1.00 87.88 181 LEU A O 1
ATOM 1504 N N . LYS A 1 182 ? 2.756 20.614 22.574 1.00 86.38 182 LYS A N 1
ATOM 1505 C CA . LYS A 1 182 ? 3.472 21.016 21.346 1.00 86.38 182 LYS A CA 1
ATOM 1506 C C . LYS A 1 182 ? 4.351 19.898 20.791 1.00 86.38 182 LYS A C 1
ATOM 1508 O O . LYS A 1 182 ? 4.569 19.819 19.590 1.00 86.38 182 LYS A O 1
ATOM 1513 N N . ASP A 1 183 ? 4.878 19.060 21.678 1.00 86.31 183 ASP A N 1
ATOM 1514 C CA . ASP A 1 183 ? 5.754 17.951 21.325 1.00 86.31 183 ASP A CA 1
ATOM 1515 C C . ASP A 1 183 ? 5.581 16.810 22.339 1.00 86.31 183 ASP A C 1
ATOM 1517 O O . ASP A 1 183 ? 5.167 17.030 23.479 1.00 86.31 183 ASP A O 1
ATOM 1521 N N . MET A 1 184 ? 5.877 15.586 21.912 1.00 86.94 184 MET A N 1
ATOM 1522 C CA . MET A 1 184 ? 5.752 14.349 22.696 1.00 86.94 184 MET A CA 1
ATOM 1523 C C . MET A 1 184 ? 6.751 13.313 22.174 1.00 86.94 184 MET A C 1
ATOM 1525 O O . MET A 1 184 ? 7.165 13.394 21.019 1.00 86.94 184 MET A O 1
ATOM 1529 N N . ASP A 1 185 ? 7.133 12.308 22.957 1.00 89.00 185 ASP A N 1
ATOM 1530 C CA . ASP A 1 185 ? 7.895 11.196 22.384 1.00 89.00 185 ASP A CA 1
ATOM 1531 C C . ASP A 1 185 ? 7.129 10.551 21.209 1.00 89.00 185 ASP A C 1
ATOM 1533 O O . ASP A 1 185 ? 5.918 10.350 21.284 1.00 89.00 185 ASP A O 1
ATOM 1537 N N . ARG A 1 186 ? 7.823 10.278 20.095 1.00 85.31 186 ARG A N 1
ATOM 1538 C CA . ARG A 1 186 ? 7.190 9.804 18.851 1.00 85.31 186 ARG A CA 1
ATOM 1539 C C . ARG A 1 186 ? 6.586 8.415 19.003 1.00 85.31 186 ARG A C 1
ATOM 1541 O O . ARG A 1 186 ? 5.522 8.168 18.448 1.00 85.31 186 ARG A O 1
ATOM 1548 N N . MET A 1 187 ? 7.244 7.533 19.750 1.00 85.69 187 MET A N 1
ATOM 1549 C CA . MET A 1 187 ? 6.759 6.174 19.965 1.00 85.69 187 MET A CA 1
ATOM 1550 C C . MET A 1 187 ? 5.557 6.173 20.904 1.00 85.69 187 MET A C 1
ATOM 1552 O O . MET A 1 187 ? 4.597 5.460 20.632 1.00 85.69 187 MET A O 1
ATOM 1556 N N . ILE A 1 188 ? 5.568 7.023 21.936 1.00 88.19 188 ILE A N 1
ATOM 1557 C CA . ILE A 1 188 ? 4.409 7.213 22.824 1.00 88.19 188 ILE A CA 1
ATOM 1558 C C . ILE A 1 188 ? 3.228 7.810 22.048 1.00 88.19 188 ILE A C 1
ATOM 1560 O O . ILE A 1 188 ? 2.122 7.283 22.109 1.00 88.19 188 ILE A O 1
ATOM 1564 N N . ALA A 1 189 ? 3.459 8.867 21.264 1.00 87.31 189 ALA A N 1
ATOM 1565 C CA . ALA A 1 189 ? 2.409 9.480 20.452 1.00 87.31 189 ALA A CA 1
ATOM 1566 C C . ALA A 1 189 ? 1.816 8.483 19.439 1.00 87.31 189 ALA A C 1
ATOM 1568 O O . ALA A 1 189 ? 0.601 8.440 19.246 1.00 87.31 189 ALA A O 1
ATOM 1569 N N . PHE A 1 190 ? 2.664 7.656 18.819 1.00 86.69 190 PHE A N 1
ATOM 1570 C CA . PHE A 1 190 ? 2.227 6.616 17.893 1.00 86.69 190 PHE A CA 1
ATOM 1571 C C . PHE A 1 190 ? 1.431 5.511 18.601 1.00 86.69 190 PHE A C 1
ATOM 1573 O O . PHE A 1 190 ? 0.412 5.069 18.078 1.00 86.69 190 PHE A O 1
ATOM 1580 N N . GLU A 1 191 ? 1.832 5.103 19.808 1.00 86.94 191 GLU A N 1
ATOM 1581 C CA . GLU A 1 191 ? 1.100 4.136 20.639 1.00 86.94 191 GLU A CA 1
ATOM 1582 C C . GLU A 1 191 ? -0.285 4.642 21.036 1.00 86.94 191 GLU A C 1
ATOM 1584 O O . GLU A 1 191 ? -1.271 3.912 20.893 1.00 86.94 191 GLU A O 1
ATOM 1589 N N . GLU A 1 192 ? -0.391 5.900 21.468 1.00 88.44 192 GLU A N 1
ATOM 1590 C CA . GLU A 1 192 ? -1.678 6.520 21.790 1.00 88.44 192 GLU A CA 1
ATOM 1591 C C . GLU A 1 192 ? -2.585 6.608 20.556 1.00 88.44 192 GLU A C 1
ATOM 1593 O O . GLU A 1 192 ? -3.772 6.266 20.62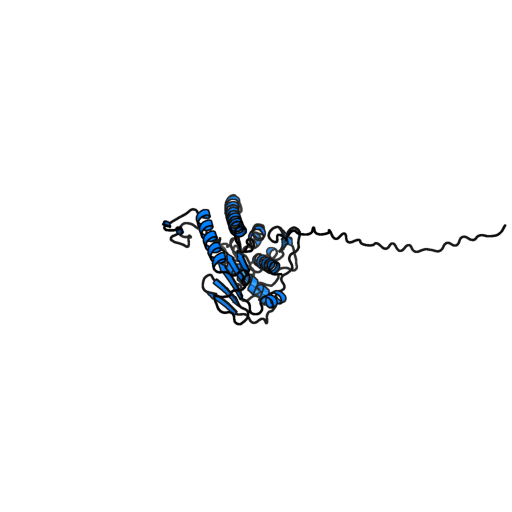6 1.00 88.44 192 GLU A O 1
ATOM 1598 N N . ALA A 1 193 ? -2.034 7.001 19.405 1.00 85.50 193 ALA A N 1
ATOM 1599 C CA . ALA A 1 193 ? -2.787 7.097 18.160 1.00 85.50 193 ALA A CA 1
ATOM 1600 C C . ALA A 1 193 ? -3.260 5.730 17.652 1.00 85.50 193 ALA A C 1
ATOM 1602 O O . ALA A 1 193 ? -4.439 5.576 17.327 1.00 85.50 193 ALA A O 1
ATOM 1603 N N . LEU A 1 194 ? -2.384 4.720 17.640 1.00 84.69 194 LEU A N 1
ATOM 1604 C CA . LEU A 1 194 ? -2.741 3.348 17.270 1.00 84.69 194 LEU A CA 1
ATOM 1605 C C . LEU A 1 194 ? -3.798 2.772 18.208 1.00 84.69 194 LEU A C 1
ATOM 1607 O O . LEU A 1 194 ? -4.755 2.146 17.754 1.00 84.69 194 LEU A O 1
ATOM 1611 N N . THR A 1 195 ? -3.664 3.009 19.512 1.00 84.94 195 THR A N 1
ATOM 1612 C CA . THR A 1 195 ? -4.639 2.549 20.504 1.00 84.94 195 THR A CA 1
ATOM 1613 C C . THR A 1 195 ? -5.996 3.215 20.294 1.00 84.94 195 THR A C 1
ATOM 1615 O O . THR A 1 195 ? -7.028 2.542 20.339 1.00 84.94 195 THR A O 1
ATOM 1618 N N . THR A 1 196 ? -6.003 4.517 20.008 1.00 84.06 196 THR A N 1
ATOM 1619 C CA . THR A 1 196 ? -7.220 5.279 19.707 1.00 84.06 196 THR A CA 1
ATOM 1620 C C . THR A 1 196 ? -7.896 4.768 18.438 1.00 84.06 196 THR A C 1
ATOM 1622 O O . THR A 1 196 ? -9.091 4.473 18.457 1.00 84.06 196 THR A O 1
ATOM 1625 N N . TRP A 1 197 ? -7.135 4.598 17.354 1.00 85.81 197 TRP A N 1
ATOM 1626 C CA . TRP A 1 197 ? -7.643 4.059 16.093 1.00 85.81 197 TRP A CA 1
ATOM 1627 C C . TRP A 1 197 ? -8.214 2.651 16.274 1.00 85.81 197 TRP A C 1
ATOM 1629 O O . TRP A 1 197 ? -9.346 2.392 15.873 1.00 85.81 197 TRP A O 1
ATOM 1639 N N . ALA A 1 198 ? -7.492 1.751 16.938 1.00 82.75 198 ALA A N 1
ATOM 1640 C CA . ALA A 1 198 ? -7.969 0.387 17.104 1.00 82.75 198 ALA A CA 1
ATOM 1641 C C . ALA A 1 198 ? -9.195 0.315 18.042 1.00 82.75 198 ALA A C 1
ATOM 1643 O O . ALA A 1 198 ? -10.087 -0.497 17.813 1.00 82.75 198 ALA A O 1
ATOM 1644 N N . ASN A 1 199 ? -9.319 1.216 19.031 1.00 82.75 199 ASN A N 1
ATOM 1645 C CA . ASN A 1 199 ? -10.551 1.352 19.825 1.00 82.75 199 ASN A CA 1
ATOM 1646 C C . ASN A 1 199 ? -11.724 1.811 18.960 1.00 82.75 199 ASN A C 1
ATOM 1648 O O . ASN A 1 199 ? -12.830 1.295 19.096 1.00 82.75 199 ASN A O 1
ATOM 1652 N N . TRP A 1 200 ? -11.488 2.765 18.061 1.00 85.12 200 TRP A N 1
ATOM 1653 C CA . TRP A 1 200 ? -12.500 3.191 17.106 1.00 85.12 200 TRP A CA 1
ATOM 1654 C C . TRP A 1 200 ? -12.929 2.033 16.194 1.00 85.12 200 TRP A C 1
ATOM 1656 O O . TRP A 1 200 ? -14.129 1.855 15.997 1.00 85.12 200 TRP A O 1
ATOM 1666 N N . VAL A 1 201 ? -11.991 1.208 15.711 1.00 82.56 201 VAL A N 1
ATOM 1667 C CA . VAL A 1 201 ? -12.300 0.015 14.903 1.00 82.56 201 VAL A CA 1
ATOM 1668 C C . VAL A 1 201 ? -13.187 -0.957 15.680 1.00 82.56 201 VAL A C 1
ATOM 1670 O O . VAL A 1 201 ? -14.250 -1.317 15.183 1.00 82.56 201 VAL A O 1
ATOM 1673 N N . ASP A 1 202 ? -12.810 -1.320 16.908 1.00 82.94 202 ASP A N 1
ATOM 1674 C CA . ASP A 1 202 ? -13.584 -2.253 17.743 1.00 82.94 202 ASP A CA 1
ATOM 1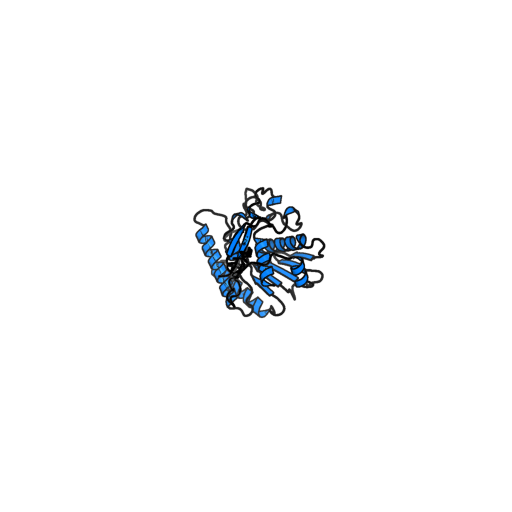675 C C . ASP A 1 202 ? -15.006 -1.745 18.059 1.00 82.94 202 ASP A C 1
ATOM 1677 O O . ASP A 1 202 ? -15.906 -2.547 18.308 1.00 82.94 202 ASP A O 1
ATOM 1681 N N . LEU A 1 203 ? -15.215 -0.423 18.082 1.00 83.94 203 LEU A N 1
ATOM 1682 C CA . LEU A 1 203 ? -16.507 0.198 18.394 1.00 83.94 203 LEU A CA 1
ATOM 1683 C C . LEU A 1 203 ? -17.395 0.435 17.168 1.00 83.94 203 LEU A C 1
ATOM 1685 O O . LEU A 1 203 ? -18.613 0.501 17.315 1.00 83.94 203 LEU A O 1
ATOM 1689 N N . ASN A 1 204 ? -16.806 0.614 15.984 1.00 83.12 204 ASN A N 1
ATOM 1690 C CA . ASN A 1 204 ? -17.530 1.101 14.806 1.00 83.12 204 ASN A CA 1
ATOM 1691 C C . ASN A 1 204 ? -17.553 0.111 13.640 1.00 83.12 204 ASN A C 1
ATOM 1693 O O . ASN A 1 204 ? -18.350 0.297 12.720 1.00 83.12 204 ASN A O 1
ATOM 1697 N N . ILE A 1 205 ? -16.701 -0.917 13.652 1.00 81.62 205 ILE A N 1
ATOM 1698 C CA . ILE A 1 205 ? -16.578 -1.866 12.547 1.00 81.62 205 ILE A CA 1
ATOM 1699 C C . ILE A 1 205 ? -17.083 -3.241 12.969 1.00 81.62 205 ILE A C 1
ATOM 1701 O O . ILE A 1 205 ? -16.578 -3.855 13.905 1.00 81.62 205 ILE A O 1
ATOM 1705 N N . ASP A 1 206 ? -18.064 -3.740 12.222 1.00 84.06 206 ASP A N 1
ATOM 1706 C CA . ASP A 1 206 ? -18.584 -5.095 12.358 1.00 84.06 206 ASP A CA 1
ATOM 1707 C C . ASP A 1 206 ? -17.664 -6.076 11.599 1.00 84.06 206 ASP A C 1
ATOM 1709 O O . ASP A 1 206 ? -17.652 -6.055 10.362 1.00 84.06 206 ASP A O 1
ATOM 1713 N N . PRO A 1 207 ? -16.899 -6.946 12.293 1.00 82.50 207 PRO A N 1
ATOM 1714 C CA . PRO A 1 207 ? -15.947 -7.857 11.653 1.00 82.50 207 PRO A CA 1
ATOM 1715 C C . PRO A 1 207 ? -16.626 -8.921 10.782 1.00 82.50 207 PRO A C 1
ATOM 1717 O O . PRO A 1 207 ? -15.962 -9.568 9.975 1.00 82.50 207 PRO A O 1
ATOM 1720 N N . THR A 1 208 ? -17.943 -9.114 10.925 1.00 85.00 208 THR A N 1
ATOM 1721 C CA . THR A 1 208 ? -18.711 -10.030 10.070 1.00 85.00 208 THR A CA 1
ATOM 1722 C C . THR A 1 208 ? -19.042 -9.419 8.708 1.00 85.00 208 THR A C 1
ATOM 1724 O O . THR A 1 208 ? -19.337 -10.150 7.764 1.00 85.00 208 THR A O 1
ATOM 1727 N N . LYS A 1 209 ? -18.968 -8.087 8.591 1.00 85.44 209 LYS A N 1
ATOM 1728 C CA . LYS A 1 209 ? -19.289 -7.331 7.370 1.00 85.44 209 LYS A CA 1
ATOM 1729 C C . LYS A 1 209 ? -18.057 -6.750 6.697 1.00 85.44 209 LYS A C 1
ATOM 1731 O O . LYS A 1 209 ? -18.015 -6.673 5.474 1.00 85.44 209 LYS A O 1
ATOM 1736 N N . SER A 1 210 ? -17.065 -6.354 7.487 1.00 86.00 210 SER A N 1
ATOM 1737 C CA . SER A 1 210 ? -15.896 -5.631 7.000 1.00 86.00 210 SER A CA 1
ATOM 1738 C C . SER A 1 210 ? -14.610 -6.298 7.462 1.00 86.00 210 SER A C 1
ATOM 1740 O O . SER A 1 210 ? -14.408 -6.544 8.652 1.00 86.00 210 SER A O 1
ATOM 1742 N N . LYS A 1 211 ? -13.691 -6.521 6.522 1.00 86.69 211 LYS A N 1
ATOM 1743 C CA . LYS A 1 211 ? -12.312 -6.907 6.828 1.00 86.69 211 LYS A CA 1
ATOM 1744 C C . LYS A 1 211 ? -11.469 -5.652 7.041 1.00 86.69 211 LYS A C 1
ATOM 1746 O O . LYS A 1 211 ? -11.526 -4.718 6.244 1.00 86.69 211 LYS A O 1
ATOM 1751 N N . VAL A 1 212 ? -10.669 -5.634 8.103 1.00 84.56 212 VAL A N 1
ATOM 1752 C CA . VAL A 1 212 ? -9.761 -4.522 8.407 1.00 84.56 212 VAL A CA 1
ATOM 1753 C C . VAL A 1 212 ? -8.324 -5.012 8.321 1.00 84.56 212 VAL A C 1
ATOM 1755 O O . VAL A 1 212 ? -7.970 -6.054 8.868 1.00 84.56 212 VAL A O 1
ATOM 1758 N N . PHE A 1 213 ? -7.493 -4.245 7.633 1.00 86.19 213 PHE A N 1
ATOM 1759 C CA . PHE A 1 213 ? -6.067 -4.469 7.482 1.00 86.19 213 PHE A CA 1
ATOM 1760 C C . PHE A 1 213 ? -5.331 -3.217 7.912 1.00 86.19 213 PHE A C 1
ATOM 1762 O O . PHE A 1 213 ? -5.817 -2.099 7.736 1.00 86.19 213 PHE A O 1
ATOM 1769 N N . PHE A 1 214 ? -4.133 -3.408 8.438 1.00 84.12 214 PHE A N 1
ATOM 1770 C CA . PHE A 1 214 ? -3.231 -2.305 8.693 1.00 84.12 214 PHE A CA 1
ATOM 1771 C C . PHE A 1 214 ? -1.885 -2.643 8.065 1.00 84.12 214 PHE A C 1
ATOM 1773 O O . PHE A 1 214 ? -1.165 -3.556 8.475 1.00 84.12 214 PHE A O 1
ATOM 1780 N N . GLN A 1 215 ? -1.553 -1.901 7.026 1.00 82.50 215 GLN A N 1
ATOM 1781 C CA . GLN A 1 215 ? -0.239 -1.885 6.430 1.00 82.50 215 GLN A CA 1
ATOM 1782 C C . GLN A 1 215 ? 0.728 -1.310 7.476 1.00 82.50 215 GLN A C 1
ATOM 1784 O O . GLN A 1 215 ? 0.605 -0.156 7.882 1.00 82.50 215 GLN A O 1
ATOM 1789 N N . GLY A 1 216 ? 1.659 -2.138 7.949 1.00 76.25 216 GLY A N 1
ATOM 1790 C CA . GLY A 1 216 ? 2.673 -1.760 8.931 1.00 76.25 216 GLY A CA 1
ATOM 1791 C C . GLY A 1 216 ? 3.696 -0.736 8.420 1.00 76.25 216 GLY A C 1
ATOM 1792 O O . GLY A 1 216 ? 3.471 0.026 7.482 1.00 76.25 216 GLY A O 1
ATOM 1793 N N . VAL A 1 217 ? 4.866 -0.720 9.048 1.00 78.81 217 VAL A N 1
ATOM 1794 C CA . VAL A 1 217 ? 5.941 0.221 8.719 1.00 78.81 217 VAL A CA 1
ATOM 1795 C C . VAL A 1 217 ? 6.645 -0.153 7.409 1.00 78.81 217 VAL A C 1
ATOM 1797 O O . VAL A 1 217 ? 7.273 -1.206 7.327 1.00 78.81 217 VAL A O 1
ATOM 1800 N N . SER A 1 218 ? 6.621 0.746 6.418 1.00 79.25 218 SER A N 1
ATOM 1801 C CA . SER A 1 218 ? 7.526 0.681 5.261 1.00 79.25 218 SER A CA 1
ATOM 1802 C C . SER A 1 218 ? 8.861 1.368 5.595 1.00 79.25 218 SER A C 1
ATOM 1804 O O . SER A 1 218 ? 8.856 2.501 6.090 1.00 79.25 218 SER A O 1
ATOM 1806 N N . PRO A 1 219 ? 10.012 0.721 5.345 1.00 78.06 219 PRO A N 1
ATOM 1807 C CA . PRO A 1 219 ? 11.332 1.292 5.586 1.00 78.06 219 PRO A CA 1
ATOM 1808 C C . PRO A 1 219 ? 11.715 2.330 4.523 1.00 78.06 219 PRO A C 1
ATOM 1810 O O . PRO A 1 219 ? 11.341 2.211 3.360 1.00 78.06 219 PRO A O 1
ATOM 1813 N N . SER A 1 220 ? 12.540 3.303 4.923 1.00 79.50 220 SER A N 1
ATOM 1814 C CA . SER A 1 220 ? 13.232 4.210 4.000 1.00 79.50 220 SER A CA 1
ATOM 1815 C C . SER A 1 220 ? 14.739 3.914 3.967 1.00 79.50 220 SER A C 1
ATOM 1817 O O . SER A 1 220 ? 15.341 3.627 5.005 1.00 79.50 220 SER A O 1
ATOM 1819 N N . HIS A 1 221 ? 15.374 4.036 2.798 1.00 79.75 221 HIS A N 1
ATOM 1820 C CA . HIS A 1 221 ? 16.764 3.625 2.543 1.00 79.75 221 HIS A CA 1
ATOM 1821 C C . HIS A 1 221 ? 17.693 4.782 2.112 1.00 79.75 221 HIS A C 1
ATOM 1823 O O . HIS A 1 221 ? 18.448 4.671 1.149 1.00 79.75 221 HIS A O 1
ATOM 1829 N N . TYR A 1 222 ? 17.674 5.906 2.839 1.00 73.88 222 TYR A N 1
ATOM 1830 C CA . TYR A 1 222 ? 18.473 7.100 2.506 1.00 73.88 222 TYR A CA 1
ATOM 1831 C C . TYR A 1 222 ? 19.995 6.971 2.747 1.00 73.88 222 TYR A C 1
ATOM 1833 O O . TYR A 1 222 ? 20.760 7.639 2.059 1.00 73.88 222 TYR A O 1
ATOM 1841 N N . ASN A 1 223 ? 20.465 6.120 3.676 1.00 66.44 223 ASN A N 1
ATOM 1842 C CA . ASN A 1 223 ? 21.890 6.043 4.057 1.00 66.44 223 ASN A CA 1
ATOM 1843 C C . ASN A 1 223 ? 22.457 4.612 4.057 1.00 66.44 223 ASN A C 1
ATOM 1845 O O . ASN A 1 223 ? 21.896 3.709 4.677 1.00 66.44 223 ASN A O 1
ATOM 1849 N N . LYS A 1 224 ? 23.644 4.428 3.453 1.00 56.16 224 LYS A N 1
ATOM 1850 C CA . LYS A 1 224 ? 24.369 3.138 3.391 1.00 56.16 224 LYS A CA 1
ATOM 1851 C C . LYS A 1 224 ? 25.294 2.845 4.589 1.00 56.16 224 LYS A C 1
ATOM 1853 O O . LYS A 1 224 ? 25.780 1.724 4.695 1.00 56.16 224 LYS A O 1
ATOM 1858 N N . LYS A 1 225 ? 25.560 3.791 5.504 1.00 50.00 225 LYS A N 1
ATOM 1859 C CA . LYS A 1 225 ? 26.479 3.586 6.648 1.00 50.00 225 LYS A CA 1
ATOM 1860 C C . LYS A 1 225 ? 25.928 4.223 7.941 1.00 50.00 225 LYS A C 1
ATOM 1862 O O . LYS A 1 225 ? 25.435 5.341 7.912 1.00 50.00 225 LYS A O 1
ATOM 1867 N N . SER A 1 226 ? 25.973 3.458 9.037 1.00 41.69 226 SER A N 1
ATOM 1868 C CA . SER A 1 226 ? 25.637 3.761 10.453 1.00 41.69 226 SER A CA 1
ATOM 1869 C C . SER A 1 226 ? 24.210 4.212 10.842 1.00 41.69 226 SER A C 1
ATOM 1871 O O . SER A 1 226 ? 23.657 3.634 11.777 1.00 41.69 226 SER A O 1
ATOM 1873 N N . THR A 1 227 ? 23.547 5.146 10.147 1.00 47.38 227 THR A N 1
ATOM 1874 C CA . THR A 1 227 ? 22.162 5.578 10.493 1.00 47.38 227 THR A CA 1
ATOM 1875 C C . THR A 1 227 ? 21.122 4.476 10.255 1.00 47.38 227 THR A C 1
ATOM 1877 O O . THR A 1 227 ? 20.043 4.472 10.848 1.00 47.38 227 THR A O 1
ATOM 1880 N N . LEU A 1 228 ? 21.478 3.504 9.411 1.00 50.44 228 LEU A N 1
ATOM 1881 C CA . LEU A 1 228 ? 20.655 2.359 9.047 1.00 50.44 228 LEU A CA 1
ATOM 1882 C C . LEU A 1 228 ? 20.249 1.526 10.272 1.00 50.44 228 LEU A C 1
ATOM 1884 O O . LEU A 1 228 ? 19.130 1.034 10.315 1.00 50.44 228 LEU A O 1
ATOM 1888 N N . THR A 1 229 ? 21.107 1.394 11.288 1.00 50.28 229 THR A N 1
ATOM 1889 C CA . THR A 1 229 ? 20.796 0.593 12.486 1.00 50.28 229 THR A CA 1
ATOM 1890 C C . THR A 1 229 ? 19.723 1.248 13.354 1.00 50.28 229 THR A C 1
ATOM 1892 O O . THR A 1 229 ? 18.835 0.547 13.836 1.00 50.28 229 THR A O 1
ATOM 1895 N N . ILE A 1 230 ? 19.769 2.578 13.505 1.00 50.12 230 ILE A N 1
ATOM 1896 C CA . ILE A 1 230 ? 18.807 3.355 14.305 1.00 50.12 230 ILE A CA 1
ATOM 1897 C C . ILE A 1 230 ? 17.469 3.476 13.566 1.00 50.12 230 ILE A C 1
ATOM 1899 O O . ILE A 1 230 ? 16.418 3.232 14.144 1.00 50.12 230 ILE A O 1
ATOM 1903 N N . VAL A 1 231 ? 17.479 3.762 12.261 1.00 56.62 231 VAL A N 1
ATOM 1904 C CA . VAL A 1 231 ? 16.238 3.797 11.464 1.00 56.62 231 VAL A CA 1
ATOM 1905 C C . VAL A 1 231 ? 15.580 2.413 11.431 1.00 56.62 231 VAL A C 1
ATOM 1907 O O . VAL A 1 231 ? 14.372 2.297 11.629 1.00 56.62 231 VAL A O 1
ATOM 1910 N N . LYS A 1 232 ? 16.374 1.339 11.296 1.00 59.53 232 LYS A N 1
ATOM 1911 C CA . LYS A 1 232 ? 15.878 -0.042 11.402 1.00 59.53 232 LYS A CA 1
ATOM 1912 C C . LYS A 1 232 ? 15.402 -0.405 12.808 1.00 59.53 232 LYS A C 1
ATOM 1914 O O . LYS A 1 232 ? 14.542 -1.272 12.921 1.00 59.53 232 LYS A O 1
ATOM 1919 N N . SER A 1 233 ? 15.971 0.152 13.881 1.00 61.22 233 SER A N 1
ATOM 1920 C CA . SER A 1 233 ? 15.501 -0.127 15.246 1.00 61.22 233 SER A CA 1
ATOM 1921 C C . SER A 1 233 ? 14.190 0.596 15.544 1.00 61.22 233 SER A C 1
ATOM 1923 O O . SER A 1 233 ? 13.287 -0.028 16.091 1.00 61.22 233 SER A O 1
ATOM 1925 N N . VAL A 1 234 ? 14.041 1.849 15.107 1.00 66.25 234 VAL A N 1
ATOM 1926 C CA . VAL A 1 234 ? 12.800 2.625 15.252 1.00 66.25 234 VAL A CA 1
ATOM 1927 C C . VAL A 1 234 ? 11.677 2.024 14.404 1.00 66.25 234 VAL A C 1
ATOM 1929 O O . VAL A 1 234 ? 10.586 1.809 14.919 1.00 66.25 234 VAL A O 1
ATOM 1932 N N . ALA A 1 235 ? 11.946 1.641 13.151 1.00 67.31 235 ALA A N 1
ATOM 1933 C CA . ALA A 1 235 ? 10.972 0.937 12.312 1.00 67.31 235 ALA A CA 1
ATOM 1934 C C . ALA A 1 235 ? 10.544 -0.416 12.910 1.00 67.31 235 ALA A C 1
ATOM 1936 O O . ALA A 1 235 ? 9.359 -0.740 12.915 1.00 67.31 235 ALA A O 1
ATOM 1937 N N . ARG A 1 236 ? 11.486 -1.185 13.482 1.00 72.19 236 ARG A N 1
ATOM 1938 C CA . ARG A 1 236 ? 11.169 -2.427 14.211 1.00 72.19 236 ARG A CA 1
ATOM 1939 C C . ARG A 1 236 ? 10.343 -2.173 15.4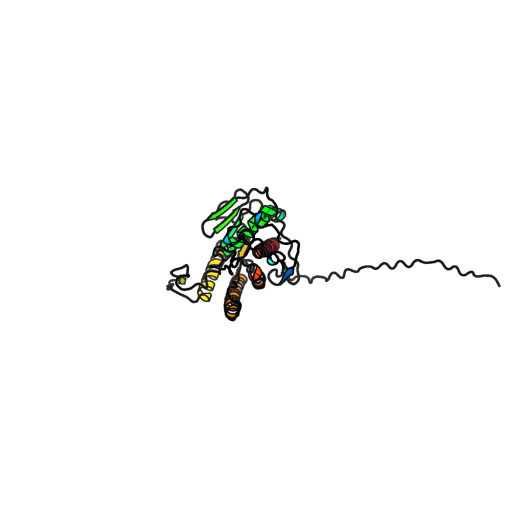69 1.00 72.19 236 ARG A C 1
ATOM 1941 O O . ARG A 1 236 ? 9.428 -2.942 15.740 1.00 72.19 236 ARG A O 1
ATOM 1948 N N . ALA A 1 237 ? 10.644 -1.119 16.225 1.00 72.50 237 ALA A N 1
ATOM 1949 C CA . ALA A 1 237 ? 9.865 -0.743 17.401 1.00 72.50 237 ALA A CA 1
ATOM 1950 C C . ALA A 1 237 ? 8.438 -0.327 17.011 1.00 72.50 237 ALA A C 1
ATOM 1952 O O . ALA A 1 237 ? 7.483 -0.782 17.637 1.00 72.50 237 ALA A O 1
ATOM 1953 N N . GLY A 1 238 ? 8.293 0.456 15.935 1.00 72.12 238 GLY A N 1
ATOM 1954 C CA . GLY A 1 238 ? 7.006 0.798 15.326 1.00 72.12 238 GLY A CA 1
ATOM 1955 C C . GLY A 1 238 ? 6.221 -0.445 14.930 1.00 72.12 238 GLY A C 1
ATOM 1956 O O . GLY A 1 238 ? 5.075 -0.598 15.341 1.00 72.12 238 GLY A O 1
ATOM 1957 N N . MET A 1 239 ? 6.856 -1.382 14.224 1.00 72.94 239 MET A N 1
ATOM 1958 C CA . MET A 1 239 ? 6.203 -2.633 13.841 1.00 72.94 239 MET A CA 1
ATOM 1959 C C . MET A 1 239 ? 5.793 -3.487 15.046 1.00 72.94 239 MET A C 1
ATOM 1961 O O . MET A 1 239 ? 4.683 -4.008 15.087 1.00 72.94 239 MET A O 1
ATOM 1965 N N . SER A 1 240 ? 6.658 -3.603 16.058 1.00 77.12 240 SER A N 1
ATOM 1966 C CA . SER A 1 240 ? 6.337 -4.351 17.277 1.00 77.12 240 SER A CA 1
ATOM 1967 C C . SER A 1 240 ? 5.120 -3.765 17.982 1.00 77.12 240 SER A C 1
ATOM 1969 O O . SER A 1 240 ? 4.256 -4.507 18.440 1.00 77.12 240 SER A O 1
ATOM 1971 N N . LEU A 1 241 ? 5.031 -2.439 18.046 1.00 76.50 241 LEU A N 1
ATOM 1972 C CA . LEU A 1 241 ? 3.897 -1.757 18.644 1.00 76.50 241 LEU A CA 1
ATOM 1973 C C . LEU A 1 241 ? 2.607 -2.032 17.866 1.00 76.50 241 LEU A C 1
ATOM 1975 O O . LEU A 1 241 ? 1.617 -2.433 18.469 1.00 76.50 241 LEU A O 1
ATOM 1979 N N . VAL A 1 242 ? 2.654 -1.919 16.538 1.00 76.25 242 VAL A N 1
ATOM 1980 C CA . VAL A 1 242 ? 1.545 -2.270 15.645 1.00 76.25 242 VAL A CA 1
ATOM 1981 C C . VAL A 1 242 ? 1.071 -3.712 15.900 1.00 76.25 242 VAL A C 1
ATOM 1983 O O . VAL A 1 242 ? -0.115 -3.941 16.136 1.00 76.25 242 VAL A O 1
ATOM 1986 N N . GLN A 1 243 ? 1.994 -4.677 15.957 1.00 76.25 243 GLN A N 1
ATOM 1987 C CA . GLN A 1 243 ? 1.684 -6.089 16.200 1.00 76.25 243 GLN A CA 1
ATOM 1988 C C . GLN A 1 243 ? 1.134 -6.358 17.615 1.00 76.25 243 GLN A C 1
ATOM 1990 O O . GLN A 1 243 ? 0.274 -7.220 17.792 1.00 76.25 243 GLN A O 1
ATOM 1995 N N . ARG A 1 244 ? 1.585 -5.619 18.637 1.00 78.81 244 ARG A N 1
ATOM 1996 C CA . ARG A 1 244 ? 1.035 -5.717 20.004 1.00 78.81 244 ARG A CA 1
ATOM 1997 C C . ARG A 1 244 ? -0.365 -5.123 20.107 1.00 78.81 244 ARG A C 1
ATOM 1999 O O . ARG A 1 244 ? -1.235 -5.698 20.758 1.00 78.81 244 ARG A O 1
ATOM 2006 N N . THR A 1 245 ? -0.599 -3.973 19.477 1.00 76.00 245 THR A N 1
ATOM 2007 C CA . THR A 1 245 ? -1.935 -3.370 19.448 1.00 76.00 245 THR A CA 1
ATOM 2008 C C . THR A 1 245 ? -2.905 -4.301 18.734 1.00 76.00 245 THR A C 1
ATOM 2010 O O . THR A 1 245 ? -4.018 -4.469 19.211 1.00 76.00 245 THR A O 1
ATOM 2013 N N . ALA A 1 246 ? -2.466 -4.954 17.657 1.00 74.56 246 ALA A N 1
ATOM 2014 C CA . ALA A 1 246 ? -3.232 -5.942 16.909 1.00 74.56 246 ALA A CA 1
ATOM 2015 C C . ALA A 1 246 ? -3.679 -7.152 17.734 1.00 74.56 246 ALA A C 1
ATOM 2017 O O . ALA A 1 246 ? -4.854 -7.514 17.732 1.00 74.56 246 ALA A O 1
ATOM 2018 N N . SER A 1 247 ? -2.729 -7.791 18.425 1.00 72.69 247 SER A N 1
ATOM 2019 C CA . SER A 1 247 ? -2.943 -9.076 19.098 1.00 72.69 247 SER A CA 1
ATOM 2020 C C . SER A 1 247 ? -3.885 -8.987 20.297 1.00 72.69 247 SER A C 1
ATOM 2022 O O . SER A 1 247 ? -4.408 -10.000 20.750 1.00 72.69 247 SER A O 1
ATOM 2024 N N . THR A 1 248 ? -4.116 -7.777 20.802 1.00 68.75 248 THR A N 1
ATOM 2025 C CA . THR A 1 248 ? -4.982 -7.509 21.953 1.00 68.75 248 THR A CA 1
ATOM 2026 C C . THR A 1 248 ? -6.417 -7.142 21.558 1.00 68.75 248 THR A C 1
ATOM 2028 O O . THR A 1 248 ? -7.230 -6.857 22.440 1.00 68.75 248 THR A O 1
ATOM 2031 N N . ARG A 1 249 ? -6.762 -7.139 20.257 1.00 72.75 249 ARG A N 1
ATOM 2032 C CA . ARG A 1 249 ? -8.092 -6.723 19.771 1.00 72.75 249 ARG A CA 1
ATOM 2033 C C . ARG A 1 249 ? -9.053 -7.872 19.516 1.00 72.75 249 ARG A C 1
ATOM 2035 O O . ARG A 1 249 ? -8.659 -8.990 19.200 1.00 72.75 249 ARG A O 1
ATOM 2042 N N . ARG A 1 250 ? -10.350 -7.545 19.593 1.00 65.12 250 ARG A N 1
ATOM 2043 C CA . ARG A 1 250 ? -11.457 -8.449 19.235 1.00 65.12 250 ARG A CA 1
ATOM 2044 C C . ARG A 1 250 ? -11.540 -8.687 17.732 1.00 65.12 250 ARG A C 1
ATOM 2046 O O . ARG A 1 250 ? -11.899 -9.785 17.319 1.00 65.12 250 ARG A O 1
ATOM 2053 N N . ASN A 1 251 ? -11.198 -7.679 16.933 1.00 63.75 251 ASN A N 1
ATOM 2054 C CA . ASN A 1 251 ? -11.005 -7.811 15.497 1.00 63.75 251 ASN A CA 1
ATOM 2055 C C . ASN A 1 251 ? -9.495 -7.825 15.209 1.00 63.75 251 ASN A C 1
ATOM 2057 O O . ASN A 1 251 ? -8.890 -6.749 15.152 1.00 63.75 251 ASN A O 1
ATOM 2061 N N . PRO A 1 252 ? -8.853 -9.001 15.077 1.00 57.62 252 PRO A N 1
ATOM 2062 C CA . PRO A 1 252 ? -7.451 -9.066 14.711 1.00 57.62 252 PRO A CA 1
ATOM 2063 C C . PRO A 1 252 ? -7.347 -8.658 13.242 1.00 57.62 252 PRO A C 1
ATOM 2065 O O . PRO A 1 252 ? -7.369 -9.499 12.341 1.00 57.62 252 PRO A O 1
ATOM 2068 N N . ALA A 1 253 ? -7.260 -7.352 12.984 1.00 58.78 253 ALA A N 1
ATOM 2069 C CA . ALA A 1 253 ? -6.831 -6.878 11.681 1.00 58.78 253 ALA A CA 1
ATOM 2070 C C . ALA A 1 253 ? -5.515 -7.592 11.318 1.00 58.78 253 ALA A C 1
ATOM 2072 O O . ALA A 1 253 ? -4.758 -8.014 12.191 1.00 58.78 253 ALA A O 1
ATOM 2073 N N . SER A 1 254 ? -5.253 -7.831 10.036 1.00 62.06 254 SER A N 1
ATOM 2074 C CA . SER A 1 254 ? -3.954 -8.400 9.656 1.00 62.06 254 SER A CA 1
ATOM 2075 C C . SER A 1 254 ? -2.950 -7.252 9.557 1.00 62.06 254 SER A C 1
ATOM 2077 O O . SER A 1 254 ? -3.107 -6.356 8.724 1.00 62.06 254 SER A O 1
ATOM 2079 N N . PHE A 1 255 ? -1.966 -7.258 10.458 1.00 59.34 255 PHE A N 1
ATOM 2080 C CA . PHE A 1 255 ? -0.991 -6.186 10.657 1.00 59.34 255 PHE A CA 1
ATOM 2081 C C . PHE A 1 255 ? 0.433 -6.654 10.333 1.00 59.34 255 PHE A C 1
ATOM 2083 O O . PHE A 1 255 ? 1.161 -6.965 11.266 1.00 59.34 255 PHE A O 1
ATOM 2090 N N . ASP A 1 256 ? 0.844 -6.724 9.062 1.00 60.31 256 ASP A N 1
ATOM 2091 C CA . ASP A 1 256 ? 2.289 -6.734 8.708 1.00 60.31 256 ASP A CA 1
ATOM 2092 C C . ASP A 1 256 ? 2.586 -6.634 7.190 1.00 60.31 256 ASP A C 1
ATOM 2094 O O . ASP A 1 256 ? 3.633 -7.069 6.715 1.00 60.31 256 ASP A O 1
ATOM 2098 N N . ILE A 1 257 ? 1.678 -6.091 6.368 1.00 58.69 257 ILE A N 1
ATOM 2099 C CA . ILE A 1 257 ? 1.801 -6.225 4.899 1.00 58.69 257 ILE A CA 1
ATOM 2100 C C . ILE A 1 257 ? 3.140 -5.699 4.309 1.00 58.69 257 ILE A C 1
ATOM 2102 O O . ILE A 1 257 ? 3.675 -6.362 3.417 1.00 58.69 257 ILE A O 1
ATOM 2106 N N . PRO A 1 258 ? 3.757 -4.597 4.787 1.00 54.12 258 PRO A N 1
ATOM 2107 C CA . PRO A 1 258 ? 5.035 -4.150 4.242 1.00 54.12 258 PRO A CA 1
ATOM 2108 C C . PRO A 1 258 ? 6.276 -4.621 5.012 1.00 54.12 258 PRO A C 1
ATOM 2110 O O . PRO A 1 258 ? 7.375 -4.414 4.511 1.00 54.12 258 PRO A O 1
ATOM 2113 N N . GLY A 1 259 ? 6.156 -5.217 6.205 1.00 63.44 259 GLY A N 1
ATOM 2114 C CA . GLY A 1 259 ? 7.252 -5.278 7.178 1.00 63.44 259 GLY A CA 1
ATOM 2115 C C . GLY A 1 259 ? 8.537 -5.913 6.667 1.00 63.44 259 GLY A C 1
ATOM 2116 O O . GLY A 1 259 ? 9.502 -5.221 6.334 1.00 63.44 259 GLY A O 1
ATOM 2117 N N . ARG A 1 260 ? 8.593 -7.246 6.614 1.00 62.41 260 ARG A N 1
ATOM 2118 C CA . ARG A 1 260 ? 9.819 -7.926 6.161 1.00 62.41 260 ARG A CA 1
ATOM 2119 C C . ARG A 1 260 ? 9.985 -7.907 4.652 1.00 62.41 260 ARG A C 1
ATOM 2121 O O . ARG A 1 260 ? 11.127 -7.823 4.198 1.00 62.41 260 ARG A O 1
ATOM 2128 N N . SER A 1 261 ? 8.881 -7.909 3.901 1.00 60.00 261 SER A N 1
ATOM 2129 C CA . SER A 1 261 ? 8.917 -7.857 2.438 1.00 60.00 261 SER A CA 1
ATOM 2130 C C . SER A 1 261 ? 9.636 -6.591 1.959 1.00 60.00 261 SER A C 1
ATOM 2132 O O . SER A 1 261 ? 10.479 -6.675 1.077 1.00 60.00 261 SER A O 1
ATOM 2134 N N . ALA A 1 262 ? 9.472 -5.436 2.607 1.00 64.69 262 ALA A N 1
ATOM 2135 C CA . ALA A 1 262 ? 10.175 -4.223 2.185 1.00 64.69 262 ALA A CA 1
ATOM 2136 C C . ALA A 1 262 ? 11.611 -4.075 2.744 1.00 64.69 262 ALA A C 1
ATOM 2138 O O . ALA A 1 262 ? 12.458 -3.434 2.123 1.00 64.69 262 ALA A O 1
ATOM 2139 N N . THR A 1 263 ? 11.932 -4.658 3.910 1.00 61.28 263 THR A N 1
ATOM 2140 C CA . THR A 1 263 ? 13.238 -4.437 4.589 1.00 61.28 263 THR A CA 1
ATOM 2141 C C . THR A 1 263 ? 14.468 -5.020 3.889 1.00 61.28 263 THR A C 1
ATOM 2143 O O . THR A 1 263 ? 15.592 -4.633 4.223 1.00 61.28 263 THR A O 1
ATOM 2146 N N . GLY A 1 264 ? 14.273 -5.942 2.943 1.00 63.06 264 GLY A N 1
ATOM 2147 C CA . GLY A 1 264 ? 15.348 -6.612 2.207 1.00 63.06 264 GLY A CA 1
ATOM 2148 C C . GLY A 1 264 ? 15.550 -6.133 0.769 1.00 63.06 264 GLY A C 1
ATOM 2149 O O . GLY A 1 264 ? 16.469 -6.616 0.116 1.00 63.06 264 GLY A O 1
ATOM 2150 N N . PHE A 1 265 ? 14.720 -5.210 0.268 1.00 74.19 265 PHE A N 1
ATOM 2151 C CA . PHE A 1 265 ? 14.636 -4.909 -1.165 1.00 74.19 265 PHE A CA 1
ATOM 2152 C C . PHE A 1 265 ? 14.880 -3.431 -1.486 1.00 74.19 265 PHE A C 1
ATOM 2154 O O . PHE A 1 265 ? 14.023 -2.744 -2.028 1.00 74.19 265 PHE A O 1
ATOM 2161 N N . GLY A 1 266 ? 16.061 -2.912 -1.142 1.00 77.00 266 GLY A N 1
ATOM 2162 C CA . GLY A 1 266 ? 16.378 -1.486 -1.317 1.00 77.00 266 GLY A CA 1
ATOM 2163 C C . GLY A 1 266 ? 16.332 -0.980 -2.768 1.00 77.00 266 GLY A C 1
ATOM 2164 O O . GLY A 1 266 ? 16.110 0.208 -2.987 1.00 77.00 266 GLY A O 1
ATOM 2165 N N . ASP A 1 267 ? 16.488 -1.861 -3.758 1.00 85.62 267 ASP A N 1
ATOM 2166 C CA . ASP A 1 267 ? 16.527 -1.476 -5.175 1.00 85.62 267 ASP A CA 1
ATOM 2167 C C . ASP A 1 267 ? 15.141 -1.129 -5.747 1.00 85.62 267 ASP A C 1
ATOM 2169 O O . ASP A 1 267 ? 15.048 -0.531 -6.818 1.00 85.62 267 ASP A O 1
ATOM 2173 N N . GLY A 1 268 ? 14.054 -1.437 -5.031 1.00 90.50 268 GLY A N 1
ATOM 2174 C CA . GLY A 1 268 ? 12.685 -1.119 -5.453 1.00 90.50 268 GLY A CA 1
ATOM 2175 C C . GLY A 1 268 ? 12.280 0.355 -5.309 1.00 90.50 268 GLY A C 1
ATOM 2176 O O . GLY A 1 268 ? 11.170 0.717 -5.697 1.00 90.50 268 GLY A O 1
ATOM 2177 N N . HIS A 1 269 ? 13.132 1.214 -4.742 1.00 93.38 269 HIS A N 1
ATOM 2178 C CA . HIS A 1 269 ? 12.823 2.634 -4.545 1.00 93.38 269 HIS A CA 1
ATOM 2179 C C . HIS A 1 269 ? 12.972 3.468 -5.830 1.00 93.38 269 HIS A C 1
ATOM 2181 O O . HIS A 1 269 ? 13.874 3.192 -6.623 1.00 93.38 269 HIS A O 1
ATOM 2187 N N . PRO A 1 270 ? 12.181 4.547 -6.014 1.00 94.62 270 PRO A N 1
ATOM 2188 C CA . PRO A 1 270 ? 12.339 5.461 -7.141 1.00 94.62 270 PRO A CA 1
ATOM 2189 C C . PRO A 1 270 ? 13.692 6.154 -7.201 1.00 94.62 270 PRO A C 1
ATOM 2191 O O . PRO A 1 270 ? 14.188 6.409 -8.295 1.00 94.62 270 PRO A O 1
ATOM 2194 N N . SER A 1 271 ? 14.330 6.439 -6.063 1.00 92.88 271 SER A N 1
ATOM 2195 C CA . SER A 1 271 ? 15.595 7.175 -6.023 1.00 92.88 271 SER A CA 1
ATOM 2196 C C . SER A 1 271 ? 15.460 8.501 -6.794 1.00 92.88 271 SER A C 1
ATOM 2198 O O . SER A 1 271 ? 14.490 9.237 -6.607 1.00 92.88 271 SER A O 1
ATOM 2200 N N . MET A 1 272 ? 16.398 8.823 -7.681 1.00 93.50 272 MET A N 1
ATOM 2201 C CA . MET A 1 272 ? 16.348 9.996 -8.559 1.00 93.50 272 MET A CA 1
ATOM 2202 C C . MET A 1 272 ? 15.216 9.973 -9.598 1.00 93.50 272 MET A C 1
ATOM 2204 O O . MET A 1 272 ? 14.993 10.980 -10.261 1.00 93.50 272 MET A O 1
ATOM 2208 N N . TYR A 1 273 ? 14.507 8.853 -9.748 1.00 94.81 273 TYR A N 1
ATOM 2209 C CA . TYR A 1 273 ? 13.378 8.695 -10.666 1.00 94.81 273 TYR A CA 1
ATOM 2210 C C . TYR A 1 273 ? 12.027 8.958 -9.985 1.00 94.81 273 TYR A C 1
ATOM 2212 O O . TYR A 1 273 ? 10.991 8.617 -10.544 1.00 94.81 273 TYR A O 1
ATOM 2220 N N . GLY A 1 274 ? 12.022 9.539 -8.780 1.00 92.31 274 GLY A N 1
ATOM 2221 C CA . GLY A 1 274 ? 10.823 10.066 -8.122 1.00 92.31 274 GLY A CA 1
ATOM 2222 C C . GLY A 1 274 ? 10.547 11.537 -8.468 1.00 92.31 274 GLY A C 1
ATOM 2223 O O . GLY A 1 274 ? 11.192 12.131 -9.335 1.00 92.31 274 GLY A O 1
ATOM 2224 N N . LEU A 1 275 ? 9.610 12.171 -7.751 1.00 90.62 275 LEU A N 1
ATOM 2225 C CA . LEU A 1 275 ? 9.217 13.575 -7.989 1.00 90.62 275 LEU A CA 1
ATOM 2226 C C . LEU A 1 275 ? 10.375 14.575 -7.871 1.00 90.62 275 LEU A C 1
ATOM 2228 O O . LEU A 1 275 ? 10.426 15.540 -8.632 1.00 90.62 275 LEU A O 1
ATOM 2232 N N . GLY A 1 276 ? 11.285 14.360 -6.918 1.00 86.19 276 GLY A N 1
ATOM 2233 C CA . GLY A 1 276 ? 12.391 15.278 -6.635 1.00 86.19 276 GLY A CA 1
ATOM 2234 C C . GLY A 1 276 ? 13.564 15.183 -7.613 1.00 86.19 276 GLY A C 1
ATOM 2235 O O . GLY A 1 276 ? 14.484 16.003 -7.535 1.00 86.19 276 GLY A O 1
ATOM 2236 N N . GLY A 1 277 ? 13.548 14.211 -8.532 1.00 89.19 277 GLY A N 1
ATOM 2237 C CA . GLY A 1 277 ? 14.603 14.047 -9.523 1.00 89.19 277 GLY A CA 1
ATOM 2238 C C . GLY A 1 277 ? 15.991 13.800 -8.901 1.00 89.19 277 GLY A C 1
ATOM 2239 O O . GLY A 1 277 ? 16.103 13.360 -7.752 1.00 89.19 277 GLY A O 1
ATOM 2240 N N . PRO A 1 278 ? 17.075 14.158 -9.615 1.00 86.50 278 PRO A N 1
ATOM 2241 C CA . PRO A 1 278 ? 18.452 14.032 -9.123 1.00 86.50 278 PRO A CA 1
ATOM 2242 C C . PRO A 1 278 ? 18.744 14.800 -7.823 1.00 86.50 278 PRO A C 1
ATOM 2244 O O . PRO A 1 278 ? 19.661 14.445 -7.089 1.00 86.50 278 PRO A O 1
ATOM 2247 N N . THR A 1 279 ? 17.980 15.855 -7.529 1.00 85.94 279 THR A N 1
ATOM 2248 C CA . THR A 1 279 ? 18.177 16.735 -6.364 1.00 85.94 279 THR A CA 1
ATOM 2249 C C . THR A 1 279 ? 17.376 16.322 -5.130 1.00 85.94 279 THR A C 1
ATOM 2251 O O . THR A 1 279 ? 17.625 16.828 -4.040 1.00 85.94 279 THR A O 1
ATOM 2254 N N . GLY A 1 280 ? 16.410 15.418 -5.287 1.00 84.56 280 GLY A N 1
ATOM 2255 C CA . GLY A 1 280 ? 15.494 14.996 -4.233 1.00 84.56 280 GLY A CA 1
ATOM 2256 C C . GLY A 1 280 ? 15.180 13.516 -4.364 1.00 84.56 280 GLY A C 1
ATOM 2257 O O . GLY A 1 280 ? 14.045 13.154 -4.665 1.00 84.56 280 GLY A O 1
ATOM 2258 N N . MET A 1 281 ? 16.204 12.678 -4.171 1.00 87.69 281 MET A N 1
ATOM 2259 C CA . MET A 1 281 ? 16.069 11.226 -4.273 1.00 87.69 281 MET A CA 1
ATOM 2260 C C . MET A 1 281 ? 14.982 10.712 -3.328 1.00 87.69 281 MET A C 1
ATOM 2262 O O . MET A 1 281 ? 14.957 11.044 -2.142 1.00 87.69 281 MET A O 1
ATOM 2266 N N . ASP A 1 282 ? 14.107 9.863 -3.845 1.00 89.38 282 ASP A N 1
ATOM 2267 C CA . ASP A 1 282 ? 13.055 9.225 -3.075 1.00 89.38 282 ASP A CA 1
ATOM 2268 C C . ASP A 1 282 ? 13.466 7.808 -2.683 1.00 89.38 282 ASP A C 1
ATOM 2270 O O . ASP A 1 282 ? 13.366 6.866 -3.467 1.00 89.38 282 ASP A O 1
ATOM 2274 N N . CYS A 1 283 ? 13.937 7.657 -1.450 1.00 89.06 283 CYS A N 1
ATOM 2275 C CA . CYS A 1 283 ? 14.280 6.355 -0.880 1.00 89.06 283 CYS A CA 1
ATOM 2276 C C . CYS A 1 283 ? 13.195 5.867 0.081 1.00 89.06 283 CYS A C 1
ATOM 2278 O O . CYS A 1 283 ? 13.512 5.214 1.073 1.00 89.06 283 CYS A O 1
ATOM 2280 N N . SER A 1 284 ? 11.949 6.286 -0.129 1.00 86.81 284 SER A N 1
ATOM 2281 C CA . SER A 1 284 ? 10.888 6.189 0.866 1.00 86.81 284 SER A CA 1
ATOM 2282 C C . SER A 1 284 ? 9.619 5.559 0.277 1.00 86.81 284 SER A C 1
ATOM 2284 O O . SER A 1 284 ? 9.033 4.678 0.899 1.00 86.81 284 SER A O 1
ATOM 2286 N N . HIS A 1 285 ? 9.248 5.937 -0.947 1.00 92.50 285 HIS A N 1
ATOM 2287 C CA . HIS A 1 285 ? 8.192 5.293 -1.732 1.00 92.50 285 HIS A CA 1
ATOM 2288 C C . HIS A 1 285 ? 8.748 4.191 -2.630 1.00 92.50 285 HIS A C 1
ATOM 2290 O O . HIS A 1 285 ? 9.955 3.987 -2.675 1.00 92.50 285 HIS A O 1
ATOM 2296 N N . TRP A 1 286 ? 7.895 3.501 -3.382 1.00 94.31 286 TRP A N 1
ATOM 2297 C CA . TRP A 1 286 ? 8.287 2.381 -4.236 1.00 94.31 286 TRP A CA 1
ATOM 2298 C C . TRP A 1 286 ? 7.920 2.623 -5.696 1.00 94.31 286 TRP A C 1
ATOM 2300 O O . TRP A 1 286 ? 6.860 3.178 -5.995 1.00 94.31 286 TRP A O 1
ATOM 2310 N N . CYS A 1 287 ? 8.792 2.166 -6.596 1.00 96.31 287 CYS A N 1
ATOM 2311 C CA . CYS A 1 287 ? 8.467 2.057 -8.012 1.00 96.31 287 CYS A CA 1
ATOM 2312 C C . CYS A 1 287 ? 7.268 1.126 -8.208 1.00 96.31 287 CYS A C 1
ATOM 2314 O O . CYS A 1 287 ? 7.131 0.127 -7.497 1.00 96.31 287 CYS A O 1
ATOM 2316 N N . LEU A 1 288 ? 6.430 1.459 -9.187 1.00 96.88 288 LEU A N 1
ATOM 2317 C CA . LEU A 1 288 ? 5.358 0.608 -9.688 1.00 96.88 288 LEU A CA 1
ATOM 2318 C C . LEU A 1 288 ? 5.645 0.262 -11.152 1.00 96.88 288 LEU A C 1
ATOM 2320 O O . LEU A 1 288 ? 5.904 1.175 -11.932 1.00 96.88 288 LEU A O 1
ATOM 2324 N N . ALA A 1 289 ? 5.590 -1.000 -11.583 1.00 96.62 289 ALA A N 1
ATOM 2325 C CA . ALA A 1 289 ? 5.439 -2.229 -10.787 1.00 96.62 289 ALA A CA 1
ATOM 2326 C C . ALA A 1 289 ? 6.585 -2.431 -9.766 1.00 96.62 289 ALA A C 1
ATOM 2328 O O . ALA A 1 289 ? 7.660 -1.845 -9.911 1.00 96.62 289 ALA A O 1
ATOM 2329 N N . GLY A 1 290 ? 6.360 -3.230 -8.719 1.00 94.12 290 GLY A N 1
ATOM 2330 C CA . GLY A 1 290 ? 7.366 -3.461 -7.677 1.00 94.12 290 GLY A CA 1
ATOM 2331 C C . GLY A 1 290 ? 6.823 -3.968 -6.340 1.00 94.12 290 GLY A C 1
ATOM 2332 O O . GLY A 1 290 ? 5.859 -4.722 -6.270 1.00 94.12 290 GLY A O 1
ATOM 2333 N N . VAL A 1 291 ? 7.466 -3.555 -5.243 1.00 93.00 291 VAL A N 1
ATOM 2334 C CA . VAL A 1 291 ? 7.176 -4.033 -3.874 1.00 93.00 291 VAL A CA 1
ATOM 2335 C C . VAL A 1 291 ? 5.697 -3.904 -3.462 1.00 93.00 291 VAL A C 1
ATOM 2337 O O . VAL A 1 291 ? 5.193 -4.831 -2.825 1.00 93.00 291 VAL A O 1
ATOM 2340 N N . PRO A 1 292 ? 4.958 -2.836 -3.824 1.00 94.44 292 PRO A N 1
ATOM 2341 C CA . PRO A 1 292 ? 3.536 -2.754 -3.506 1.00 94.44 292 PRO A CA 1
ATOM 2342 C C . PRO A 1 292 ? 2.665 -3.810 -4.201 1.00 94.44 292 PRO A C 1
ATOM 2344 O O . PRO A 1 292 ? 1.595 -4.130 -3.686 1.00 94.44 292 PRO A O 1
ATOM 2347 N N . ASP A 1 293 ? 3.129 -4.414 -5.297 1.00 95.25 293 ASP A N 1
ATOM 2348 C CA . ASP A 1 293 ? 2.424 -5.523 -5.951 1.00 95.25 293 ASP A CA 1
ATOM 2349 C C . ASP A 1 293 ? 2.432 -6.747 -5.037 1.00 95.25 293 ASP A C 1
ATOM 2351 O O . ASP A 1 293 ? 1.382 -7.317 -4.754 1.00 95.25 293 ASP A O 1
ATOM 2355 N N . THR A 1 294 ? 3.587 -7.065 -4.445 1.00 93.31 294 THR A N 1
ATOM 2356 C CA . THR A 1 294 ? 3.719 -8.104 -3.413 1.00 93.31 294 THR A CA 1
ATOM 2357 C C . THR A 1 294 ? 2.782 -7.856 -2.229 1.00 93.31 294 THR A C 1
ATOM 2359 O O . THR A 1 294 ? 2.209 -8.796 -1.680 1.00 93.31 294 THR A O 1
ATOM 2362 N N . TRP A 1 295 ? 2.603 -6.601 -1.809 1.00 92.69 295 TRP A N 1
ATOM 2363 C CA . TRP A 1 295 ? 1.669 -6.264 -0.728 1.00 92.69 295 TRP A CA 1
ATOM 2364 C C . TRP A 1 295 ? 0.228 -6.615 -1.095 1.00 92.69 295 TRP A C 1
ATOM 2366 O O . TRP A 1 295 ? -0.519 -7.122 -0.257 1.00 92.69 295 TRP A O 1
ATOM 2376 N N . ASN A 1 296 ? -0.144 -6.389 -2.353 1.00 94.12 296 ASN A N 1
ATOM 2377 C CA . ASN A 1 296 ? -1.450 -6.748 -2.887 1.00 94.12 296 ASN A CA 1
ATOM 2378 C C . ASN A 1 296 ? -1.592 -8.260 -3.128 1.00 94.12 296 ASN A C 1
ATOM 2380 O O . ASN A 1 296 ? -2.675 -8.797 -2.909 1.00 94.12 296 ASN A O 1
ATOM 2384 N N . GLU A 1 297 ? -0.516 -8.976 -3.463 1.00 94.19 297 GLU A N 1
ATOM 2385 C CA . GLU A 1 297 ? -0.510 -10.446 -3.490 1.00 94.19 297 GLU A CA 1
ATOM 2386 C C . GLU A 1 297 ? -0.722 -11.039 -2.094 1.00 94.19 297 GLU A C 1
ATOM 2388 O O . GLU A 1 297 ? -1.542 -11.940 -1.921 1.00 94.19 297 GLU A O 1
ATOM 2393 N N . ILE A 1 298 ? -0.047 -10.510 -1.070 1.00 91.88 298 ILE A N 1
ATOM 2394 C CA . ILE A 1 298 ? -0.269 -10.919 0.323 1.00 91.88 298 ILE A CA 1
ATOM 2395 C C . ILE A 1 298 ? -1.711 -10.604 0.739 1.00 91.88 298 ILE A C 1
ATOM 2397 O O . ILE A 1 298 ? -2.381 -11.464 1.307 1.00 91.88 298 ILE A O 1
ATOM 2401 N N . LEU A 1 299 ? -2.217 -9.406 0.422 1.00 90.94 299 LEU A N 1
ATOM 2402 C CA . LEU A 1 299 ? -3.606 -9.024 0.692 1.00 90.94 299 LEU A CA 1
ATOM 2403 C C . LEU A 1 299 ? -4.599 -9.994 0.041 1.00 90.94 299 LEU A C 1
ATOM 2405 O O . LEU A 1 299 ? -5.544 -10.420 0.701 1.00 90.94 299 LEU A O 1
ATOM 2409 N N . TYR A 1 300 ? -4.370 -10.362 -1.220 1.00 92.94 300 TYR A N 1
ATOM 2410 C CA . TYR A 1 300 ? -5.174 -11.344 -1.942 1.00 92.94 300 TYR A CA 1
ATOM 2411 C C . TYR A 1 300 ? -5.148 -12.710 -1.246 1.00 92.94 300 TYR A C 1
ATOM 2413 O O . TYR A 1 300 ? -6.197 -13.277 -0.961 1.00 92.94 300 TYR A O 1
ATOM 2421 N N . ASN A 1 301 ? -3.974 -13.194 -0.843 1.00 92.12 301 ASN A N 1
ATOM 2422 C CA . ASN A 1 301 ? -3.847 -14.467 -0.129 1.00 92.12 301 ASN A CA 1
ATOM 2423 C C . ASN A 1 301 ? -4.499 -14.461 1.267 1.00 92.12 301 ASN A C 1
ATOM 2425 O O . ASN A 1 301 ? -4.920 -15.508 1.749 1.00 92.12 301 ASN A O 1
ATOM 2429 N N . LEU A 1 302 ? -4.629 -13.299 1.917 1.00 88.00 302 LEU A N 1
ATOM 2430 C CA . LEU A 1 302 ? -5.342 -13.156 3.196 1.00 88.00 302 LEU A CA 1
ATOM 2431 C C . LEU A 1 302 ? -6.873 -13.206 3.055 1.00 88.00 302 LEU A C 1
ATOM 2433 O O . LEU A 1 302 ? -7.584 -13.290 4.062 1.00 88.00 302 LEU A O 1
ATOM 2437 N N . ILE A 1 303 ? -7.398 -13.111 1.833 1.00 88.19 303 ILE A N 1
ATOM 2438 C CA . ILE A 1 303 ? -8.839 -13.157 1.554 1.00 88.19 303 ILE A CA 1
ATOM 2439 C C . ILE A 1 303 ? -9.278 -14.348 0.705 1.00 88.19 303 ILE A C 1
ATOM 2441 O O . ILE A 1 303 ? -10.479 -14.444 0.418 1.00 88.19 303 ILE A O 1
ATOM 2445 N N . LEU A 1 304 ? -8.335 -15.203 0.306 1.00 86.00 304 LEU A N 1
ATOM 2446 C CA . LEU A 1 304 ? -8.629 -16.501 -0.288 1.00 86.00 304 LEU A CA 1
ATOM 2447 C C . LEU A 1 304 ? -9.411 -17.373 0.692 1.00 86.00 304 LEU A C 1
ATOM 2449 O O . LEU A 1 304 ? -10.457 -17.885 0.227 1.00 86.00 304 LEU A O 1
#

pLDDT: mean 78.29, std 17.38, range [34.44, 96.88]

Radius of gyration: 25.21 Å; Cα contacts (8 Å, |Δi|>4): 457; chains: 1; bounding box: 49×114×51 Å

Mean predicted aligned error: 10.88 Å

Foldseek 3Di:
DDDDDDDDDPDDPPPPPPPPPPPPPQDPDDDFDQQAFDKDFAQPFDLADLVPQPLDDQQFAQVVLPPPDCSQRRIATQGDSDGFDDDQLVVVCVVQPQAKEKQAEPVQSVLLVSQNSRSNCRNCVPQDWDWDDDPRITIIGRPDDDPDPQHAEYEYEYDPQLPDDDPSRPDQWQDDPPDIHRDDPSLVSLLSVLLVVLVCCLVPPDVVRHAYAYAADAAFDPDDDDVLVVSVVVSVSRLVSQCVSQVPHPRNHHRYLRPNLRPPRQVQASFLSGPCHVNDTTRGYGHPPHSSNNSVSVVVRVVD

Organism: Vitis vinifera (NCBI:txid29760)

Solvent-accessible surface area (backbone atoms only — not comparable to full-atom values): 17894 Å² total; per-residue (Å²): 141,82,90,83,84,87,80,86,76,88,74,82,81,80,78,78,79,75,79,74,76,79,68,74,78,74,75,89,81,75,80,74,52,76,57,45,64,48,81,41,81,36,84,82,41,49,94,45,62,48,88,79,34,91,70,62,50,67,49,27,28,17,58,87,57,65,46,82,82,57,72,64,32,27,55,43,75,39,29,56,97,48,79,72,61,76,79,50,39,64,61,52,48,60,79,37,62,73,38,32,43,37,32,41,30,48,74,62,33,56,49,35,50,38,33,48,53,35,48,36,41,66,61,41,71,82,64,74,68,48,82,48,74,59,90,63,36,40,40,45,30,37,70,86,70,68,87,93,65,84,55,36,30,41,38,34,31,74,54,95,61,65,82,45,61,74,95,68,32,94,66,75,64,47,78,58,92,95,44,78,30,76,73,72,60,55,67,59,51,48,50,54,49,52,53,52,51,52,50,48,42,69,75,73,52,56,71,93,67,26,50,50,34,31,42,41,40,70,64,64,66,85,55,96,66,78,60,48,60,56,55,53,46,52,47,49,52,52,36,50,49,52,43,52,59,32,74,75,42,95,64,64,39,57,58,40,56,32,37,57,70,45,71,77,47,77,74,34,32,22,28,46,23,16,77,47,25,86,86,35,58,27,36,60,58,51,17,43,56,34,63,38,46,52,35,48,29,53,54,49,59,76,71,110

InterPro domains:
  IPR025846 Trichome birefringence-like, N-terminal domain [PF14416] (30-82)
  IPR026057 Trichome birefringence-like, C-terminal domain [PF13839] (84-142)
  IPR026057 Trichome birefringence-like, C-terminal domain [PF13839] (146-301)
  IPR029962 Trichome birefringence-like family [PTHR32285] (20-142)